Protein AF-A0A268ELF8-F1 (afdb_monomer_lite)

Structure (mmCIF, N/CA/C/O backbone):
data_AF-A0A268ELF8-F1
#
_entry.id   AF-A0A268ELF8-F1
#
loop_
_atom_site.group_PDB
_atom_site.id
_atom_site.type_symbol
_atom_site.label_atom_id
_atom_site.label_alt_id
_atom_site.label_comp_id
_atom_site.label_asym_id
_atom_site.label_entity_id
_atom_site.label_seq_id
_atom_site.pdbx_PDB_ins_code
_atom_site.Cartn_x
_atom_site.Cartn_y
_atom_site.Cartn_z
_atom_site.occupancy
_atom_site.B_iso_or_equiv
_atom_site.auth_seq_id
_atom_site.auth_comp_id
_atom_site.auth_asym_id
_atom_site.auth_atom_id
_atom_site.pdbx_P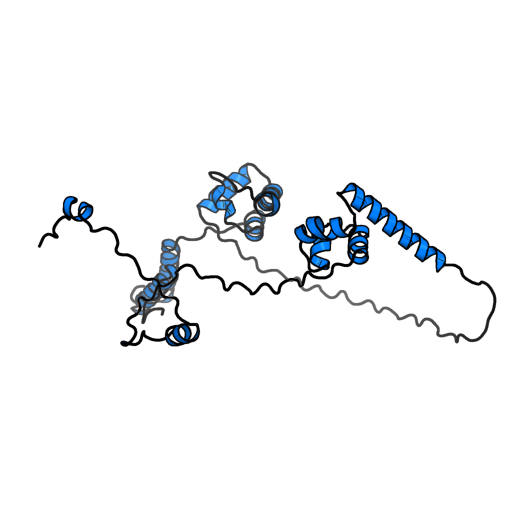DB_model_num
ATOM 1 N N . MET A 1 1 ? -2.618 21.062 50.632 1.00 48.50 1 MET A N 1
ATOM 2 C CA . MET A 1 1 ? -1.387 20.242 50.614 1.00 48.50 1 MET A CA 1
ATOM 3 C C . MET A 1 1 ? -0.726 20.450 49.258 1.00 48.50 1 MET A C 1
ATOM 5 O O . MET A 1 1 ? -1.108 19.790 48.305 1.00 48.50 1 MET A O 1
ATOM 9 N N . GLY A 1 2 ? 0.140 21.459 49.128 1.00 47.44 2 GLY A N 1
ATOM 10 C CA . GLY A 1 2 ? 0.820 21.749 47.860 1.00 47.44 2 GLY A CA 1
ATOM 11 C C . GLY A 1 2 ? 2.016 20.818 47.680 1.00 47.44 2 GLY A C 1
ATOM 12 O O . GLY A 1 2 ? 2.822 20.684 48.598 1.00 47.44 2 GLY A O 1
ATOM 13 N N . THR A 1 3 ? 2.121 20.154 46.531 1.00 53.81 3 THR A N 1
ATOM 14 C CA . THR A 1 3 ? 3.281 19.326 46.182 1.00 53.81 3 THR A CA 1
ATOM 15 C C . THR A 1 3 ? 4.517 20.210 46.025 1.00 53.81 3 THR A C 1
ATOM 17 O O . THR A 1 3 ? 4.498 21.190 45.282 1.00 53.81 3 THR A O 1
ATOM 20 N N . SER A 1 4 ? 5.586 19.879 46.749 1.00 63.12 4 SER A N 1
ATOM 21 C CA . SER A 1 4 ? 6.865 20.589 46.720 1.00 63.12 4 SER A CA 1
ATOM 22 C C . SER A 1 4 ? 7.440 20.657 45.303 1.00 63.12 4 SER A C 1
ATOM 24 O O . SER A 1 4 ? 7.675 19.618 44.686 1.00 63.12 4 SER A O 1
ATOM 26 N N . ILE A 1 5 ? 7.704 21.869 44.812 1.00 69.06 5 ILE A N 1
ATOM 27 C CA . ILE A 1 5 ? 8.385 22.100 43.532 1.00 69.06 5 ILE A CA 1
ATOM 28 C C . ILE A 1 5 ? 9.825 21.563 43.650 1.00 69.06 5 ILE A C 1
ATOM 30 O O . ILE A 1 5 ? 10.549 21.999 44.555 1.00 69.06 5 ILE A O 1
ATOM 34 N N . PRO A 1 6 ? 10.260 20.626 42.785 1.00 64.62 6 PRO A N 1
ATOM 35 C CA . PRO A 1 6 ? 11.622 20.101 42.801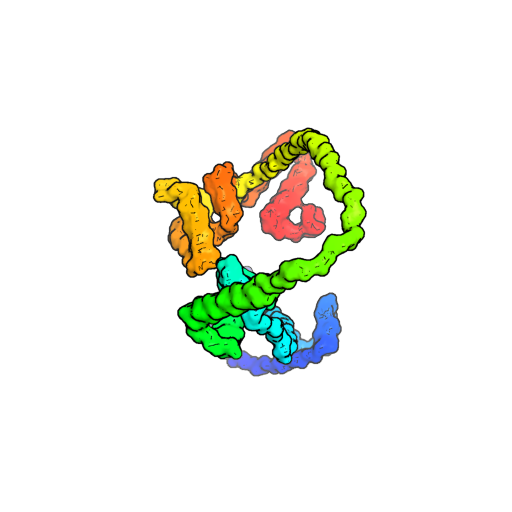 1.00 64.62 6 PRO A CA 1
ATOM 36 C C . PRO A 1 6 ? 12.642 21.229 42.609 1.00 64.62 6 PRO A C 1
ATOM 38 O O . PRO A 1 6 ? 12.568 22.009 41.660 1.00 64.62 6 PRO A O 1
ATOM 41 N N . ARG A 1 7 ? 13.603 21.346 43.531 1.00 75.62 7 ARG A N 1
ATOM 42 C CA . ARG A 1 7 ? 14.702 22.310 43.404 1.00 75.62 7 ARG A CA 1
ATOM 43 C C . ARG A 1 7 ? 15.725 21.765 42.413 1.00 75.62 7 ARG A C 1
ATOM 45 O O . ARG A 1 7 ? 16.330 20.729 42.670 1.00 75.62 7 ARG A O 1
ATOM 52 N N . ARG A 1 8 ? 15.972 22.514 41.337 1.00 68.38 8 ARG A N 1
ATOM 53 C CA . ARG A 1 8 ? 16.942 22.212 40.265 1.00 68.38 8 ARG A CA 1
ATOM 54 C C . ARG A 1 8 ? 18.348 21.855 40.779 1.00 68.38 8 ARG A C 1
ATOM 56 O O . ARG A 1 8 ? 19.058 21.066 40.167 1.00 68.38 8 ARG A O 1
ATOM 63 N N . GLU A 1 9 ? 18.735 22.392 41.935 1.00 74.38 9 GLU A N 1
ATOM 64 C CA . GLU A 1 9 ? 20.000 22.066 42.609 1.00 74.38 9 GLU A CA 1
ATOM 65 C C . GLU A 1 9 ? 20.098 20.602 43.070 1.00 74.38 9 GLU A C 1
ATOM 67 O O . GLU A 1 9 ? 21.191 20.040 43.071 1.00 74.38 9 GLU A O 1
ATOM 72 N N . ASN A 1 10 ? 18.979 19.964 43.434 1.00 69.69 10 ASN A N 1
ATOM 73 C CA . ASN A 1 10 ? 18.958 18.551 43.824 1.00 69.69 10 ASN A CA 1
ATOM 74 C C . ASN A 1 10 ? 19.071 17.620 42.610 1.00 69.69 10 ASN A C 1
ATOM 76 O O . ASN A 1 10 ? 19.647 16.544 42.731 1.00 69.69 10 ASN A O 1
ATOM 80 N N . GLU A 1 11 ? 18.575 18.039 41.443 1.00 70.50 11 GLU A N 1
ATOM 81 C CA . GLU A 1 11 ? 18.715 17.277 40.194 1.00 70.50 11 GLU A CA 1
ATOM 82 C C . GLU A 1 11 ? 20.159 17.312 39.681 1.00 70.50 11 GLU A C 1
ATOM 84 O O . GLU A 1 11 ? 20.694 16.297 39.242 1.00 70.50 11 GLU A O 1
ATOM 89 N N . LEU A 1 12 ? 20.826 18.464 39.813 1.00 71.06 12 LEU A N 1
ATOM 90 C CA . LEU A 1 12 ? 22.227 18.644 39.415 1.00 71.06 12 LEU A CA 1
ATOM 91 C C . LEU A 1 12 ? 23.227 17.960 40.360 1.00 71.06 12 LEU A C 1
ATOM 93 O O . LEU A 1 12 ? 24.330 17.629 39.936 1.00 71.06 12 LEU A O 1
ATOM 97 N N . LYS A 1 13 ? 22.857 17.731 41.627 1.00 72.75 13 LYS A N 1
ATOM 98 C CA . LYS A 1 13 ? 23.671 16.985 42.606 1.00 72.75 13 LYS A CA 1
ATOM 99 C C . LYS A 1 13 ? 23.452 15.469 42.560 1.00 72.75 13 LYS A C 1
ATOM 101 O O . LYS A 1 13 ? 23.973 14.763 43.425 1.00 72.75 13 LYS A O 1
ATOM 106 N N . GLY A 1 14 ? 22.699 14.962 41.582 1.00 63.97 14 GLY A N 1
ATOM 107 C CA . GLY A 1 14 ? 22.539 13.527 41.375 1.00 63.97 14 GLY A CA 1
ATOM 108 C C . GLY A 1 14 ? 23.902 12.845 41.248 1.00 63.97 14 GLY A C 1
ATOM 109 O O . GLY A 1 14 ? 24.738 13.251 40.441 1.00 63.97 14 GLY A O 1
ATOM 110 N N . ALA A 1 15 ? 24.144 11.825 42.073 1.00 70.31 15 ALA A N 1
ATOM 111 C CA . ALA A 1 15 ? 25.347 11.011 41.960 1.00 70.31 15 ALA A CA 1
ATOM 112 C C . ALA A 1 15 ? 25.436 10.412 40.542 1.00 70.31 15 ALA A C 1
ATOM 114 O O . ALA A 1 15 ? 24.396 10.090 39.955 1.00 70.31 15 ALA A O 1
ATOM 115 N N . PRO A 1 16 ? 26.647 10.248 39.977 1.00 71.88 16 PRO A N 1
ATOM 116 C CA . PRO A 1 16 ? 26.801 9.605 38.680 1.00 71.88 16 PRO A CA 1
ATOM 117 C C . PRO A 1 16 ? 26.142 8.216 38.707 1.00 71.88 16 PRO A C 1
ATOM 119 O O . PRO A 1 16 ? 26.195 7.538 39.740 1.00 71.88 16 PRO A O 1
ATOM 122 N N . PRO A 1 17 ? 25.510 7.786 37.600 1.00 67.62 17 PRO A N 1
ATOM 123 C CA . PRO A 1 17 ? 24.823 6.504 37.545 1.00 67.62 17 PRO A CA 1
ATOM 124 C C . PRO A 1 17 ? 25.787 5.385 37.946 1.00 67.62 17 PRO A C 1
ATOM 126 O O . PRO A 1 17 ? 26.885 5.261 37.398 1.00 67.62 17 PRO A O 1
ATOM 129 N N . SER A 1 18 ? 25.387 4.588 38.937 1.00 68.69 18 SER A N 1
ATOM 130 C CA . SER A 1 18 ? 26.178 3.450 39.391 1.00 68.69 18 SER A CA 1
ATOM 131 C C . SER A 1 18 ? 26.324 2.422 38.259 1.00 68.69 18 SER A C 1
ATOM 133 O O . SER A 1 18 ? 25.432 2.285 37.416 1.00 68.69 18 SER A O 1
ATOM 135 N N . PRO A 1 19 ? 27.452 1.693 38.191 1.00 68.94 19 PRO A N 1
ATOM 136 C CA . PRO A 1 19 ? 27.675 0.715 37.136 1.00 68.94 19 PRO A CA 1
ATOM 137 C C . PRO A 1 19 ? 26.617 -0.393 37.204 1.00 68.94 19 PRO A C 1
ATOM 139 O O . PRO A 1 19 ? 26.555 -1.168 38.161 1.00 68.94 19 PRO A O 1
ATOM 142 N N . VAL A 1 20 ? 25.788 -0.481 36.161 1.00 65.38 20 VAL A N 1
ATOM 143 C CA . VAL A 1 20 ? 24.760 -1.518 36.027 1.00 65.38 20 VAL A CA 1
ATOM 144 C C . VAL A 1 20 ? 25.442 -2.849 35.710 1.00 65.38 20 VAL A C 1
ATOM 146 O O . VAL A 1 20 ? 25.945 -3.056 34.603 1.00 65.38 20 VAL A O 1
ATOM 149 N N . LYS A 1 21 ? 25.455 -3.773 36.677 1.00 63.19 21 LYS A N 1
ATOM 150 C CA . LYS A 1 21 ? 25.906 -5.152 36.451 1.00 63.19 21 LYS A CA 1
ATOM 151 C C . LYS A 1 21 ? 24.880 -5.871 35.572 1.00 63.19 21 LYS A C 1
ATOM 153 O O . LYS A 1 21 ? 23.771 -6.154 36.016 1.00 63.19 21 LYS A O 1
ATOM 158 N N . LYS A 1 22 ? 25.246 -6.144 34.318 1.00 64.62 22 LYS A N 1
ATOM 159 C CA . LYS A 1 22 ? 24.433 -6.931 33.381 1.00 64.62 22 LYS A CA 1
ATOM 160 C C . LYS A 1 22 ? 24.741 -8.414 33.567 1.00 64.62 22 LYS A C 1
ATOM 162 O O . LYS A 1 22 ? 25.898 -8.812 33.457 1.00 64.62 22 LYS A O 1
ATOM 167 N N . TYR A 1 23 ? 23.713 -9.218 33.811 1.00 63.22 23 TYR A N 1
ATOM 168 C CA . TYR A 1 23 ? 23.809 -10.675 33.872 1.00 63.22 23 TYR A CA 1
ATOM 169 C C . TYR A 1 23 ? 23.068 -11.261 32.672 1.00 63.22 23 TYR A C 1
ATOM 171 O O . TYR A 1 23 ? 21.949 -10.847 32.382 1.00 63.22 23 TYR A O 1
ATOM 179 N N . LYS A 1 24 ? 23.700 -12.196 31.958 1.00 67.88 24 LYS A N 1
ATOM 180 C CA . LYS A 1 24 ? 23.024 -12.996 30.932 1.00 67.88 24 LYS A CA 1
ATOM 181 C C . LYS A 1 24 ? 22.451 -14.229 31.622 1.00 67.88 24 LYS A C 1
ATOM 183 O O . LYS A 1 24 ? 23.222 -14.983 32.211 1.00 67.88 24 LYS A O 1
ATOM 188 N N . LEU A 1 25 ? 21.130 -14.376 31.590 1.00 71.44 25 LEU A N 1
ATOM 189 C CA . LEU A 1 25 ? 20.450 -15.580 32.067 1.00 71.44 25 LEU A CA 1
ATOM 190 C C . LEU A 1 25 ? 20.751 -16.741 31.115 1.00 71.44 25 LEU A C 1
ATOM 192 O O . LEU A 1 25 ? 20.916 -16.525 29.908 1.00 71.44 25 LEU A O 1
ATOM 196 N N . SER A 1 26 ? 20.859 -17.954 31.654 1.00 76.12 26 SER A N 1
ATOM 197 C CA . SER A 1 26 ? 20.937 -19.153 30.817 1.00 76.12 26 SER A CA 1
ATOM 198 C C . SER A 1 26 ? 19.582 -19.415 30.129 1.00 76.12 26 SER A C 1
ATOM 200 O O . SER A 1 26 ? 18.555 -18.908 30.587 1.00 76.12 26 SER A O 1
ATOM 202 N N . PRO A 1 27 ? 19.546 -20.193 29.031 1.00 75.69 27 PRO A N 1
ATOM 203 C CA . PRO A 1 27 ? 18.290 -20.561 28.369 1.00 75.69 27 PRO A CA 1
ATOM 204 C C . PRO A 1 27 ? 17.293 -21.243 29.319 1.00 75.69 27 PRO A C 1
ATOM 206 O O . PRO A 1 27 ? 16.111 -20.920 29.300 1.00 75.69 27 PRO A O 1
ATOM 209 N N . GLU A 1 28 ? 17.789 -22.100 30.213 1.00 76.62 28 GLU A N 1
ATOM 210 C CA . GLU A 1 28 ? 16.984 -22.801 31.223 1.00 76.62 28 GLU A CA 1
ATOM 211 C C . GLU A 1 28 ? 16.377 -21.833 32.258 1.00 76.62 28 GLU A C 1
ATOM 213 O O . GLU A 1 28 ? 15.199 -21.939 32.591 1.00 76.62 28 GLU A O 1
ATOM 218 N N . GLU A 1 29 ? 17.145 -20.834 32.718 1.00 73.25 29 GLU A N 1
ATOM 219 C CA . GLU A 1 29 ? 16.650 -19.797 33.641 1.00 73.25 29 GLU A CA 1
ATOM 220 C C . GLU A 1 29 ? 15.592 -18.892 32.977 1.00 73.25 29 GLU A C 1
ATOM 222 O O . GLU A 1 29 ? 14.697 -18.379 33.648 1.00 73.25 29 GLU A O 1
ATOM 227 N N . LEU A 1 30 ? 15.681 -18.675 31.659 1.00 75.00 30 LEU A N 1
ATOM 228 C CA . LEU A 1 30 ? 14.711 -17.873 30.906 1.00 75.00 30 LEU A CA 1
ATOM 229 C C . LEU A 1 30 ? 13.364 -18.585 30.768 1.00 75.00 30 LEU A C 1
ATOM 231 O O . LEU A 1 30 ? 12.327 -17.958 30.985 1.00 75.00 30 LEU A O 1
ATOM 235 N N . GLU A 1 31 ? 13.359 -19.879 30.455 1.00 77.38 31 GLU A N 1
ATOM 236 C CA . GLU A 1 31 ? 12.124 -20.667 30.324 1.00 77.38 31 GLU A CA 1
ATOM 237 C C . GLU A 1 31 ? 11.336 -20.757 31.638 1.00 77.38 31 GLU A C 1
ATOM 239 O O . GLU A 1 31 ? 10.105 -20.830 31.633 1.00 77.38 31 GLU A O 1
ATOM 244 N N . GLU A 1 32 ? 12.021 -20.692 32.781 1.00 74.69 32 GLU A N 1
ATOM 245 C CA . GLU A 1 32 ? 11.373 -20.702 34.092 1.00 74.69 32 GLU A CA 1
ATOM 246 C C . GLU A 1 32 ? 10.650 -19.378 34.414 1.00 74.69 32 GLU A C 1
ATOM 248 O O . GLU A 1 32 ? 9.696 -19.364 35.197 1.00 74.69 32 GLU A O 1
ATOM 253 N N . ILE A 1 33 ? 11.061 -18.276 33.777 1.00 70.56 33 ILE A N 1
ATOM 254 C CA . ILE A 1 33 ? 10.545 -16.919 34.020 1.00 70.56 33 ILE A CA 1
ATOM 255 C C . ILE A 1 33 ? 9.534 -16.492 32.941 1.00 70.56 33 ILE A C 1
ATOM 257 O O . ILE A 1 33 ? 8.594 -15.748 33.231 1.00 70.56 33 ILE A O 1
ATOM 261 N N . VAL A 1 34 ? 9.682 -16.955 31.695 1.00 73.50 34 VAL A N 1
ATOM 262 C CA . VAL A 1 34 ? 8.789 -16.581 30.586 1.00 73.50 34 VAL A CA 1
ATOM 263 C C . VAL A 1 34 ? 7.373 -17.122 30.832 1.00 73.50 34 VAL A C 1
ATOM 265 O O . VAL A 1 34 ? 7.126 -18.324 30.832 1.00 73.50 34 VAL A O 1
ATOM 268 N N . GLY A 1 35 ? 6.417 -16.210 31.041 1.00 69.88 35 GLY A N 1
ATOM 269 C CA . GLY A 1 35 ? 4.994 -16.530 31.216 1.00 69.88 35 GLY A CA 1
ATOM 270 C C . GLY A 1 35 ? 4.573 -16.944 32.633 1.00 69.88 35 GLY A C 1
ATOM 271 O O . GLY A 1 35 ? 3.401 -17.254 32.841 1.00 69.88 35 GLY A O 1
ATOM 272 N N . LYS A 1 36 ? 5.486 -16.925 33.615 1.00 78.06 36 LYS A N 1
ATOM 273 C CA . LYS A 1 36 ? 5.212 -17.246 35.029 1.00 78.06 36 LYS A CA 1
ATOM 274 C C . LYS A 1 36 ? 5.502 -16.041 35.941 1.00 78.06 36 LYS A C 1
ATOM 276 O O . LYS A 1 36 ? 6.306 -15.180 35.585 1.00 78.06 36 LYS A O 1
ATOM 281 N N . PRO A 1 37 ? 4.866 -15.939 37.124 1.00 74.44 37 PRO A N 1
ATOM 282 C CA . PRO A 1 37 ? 5.217 -14.914 38.105 1.00 74.44 37 PRO A CA 1
ATOM 283 C C . PRO A 1 37 ? 6.665 -15.097 38.584 1.00 74.44 37 PRO A C 1
ATOM 285 O O . PRO A 1 37 ? 7.069 -16.206 38.931 1.00 74.44 37 PRO A O 1
ATOM 288 N N . ILE A 1 38 ? 7.434 -14.002 38.621 1.00 71.62 38 ILE A N 1
ATOM 289 C CA . ILE A 1 38 ? 8.855 -14.012 39.001 1.00 71.62 38 ILE A CA 1
ATOM 290 C C . ILE A 1 38 ? 9.000 -14.596 40.421 1.00 71.62 38 ILE A C 1
ATOM 292 O O . ILE A 1 38 ? 8.391 -14.066 41.360 1.00 71.62 38 ILE A O 1
ATOM 296 N N . PRO A 1 39 ? 9.790 -15.668 40.616 1.00 72.94 39 PRO A N 1
ATOM 297 C CA . PRO A 1 39 ? 9.946 -16.284 41.925 1.00 72.94 39 PRO A CA 1
ATOM 298 C C . PRO A 1 39 ? 10.634 -15.325 42.905 1.00 72.94 39 PRO A C 1
ATOM 300 O O . PRO A 1 39 ? 11.586 -14.626 42.558 1.00 72.94 39 PRO A O 1
ATOM 303 N N . LYS A 1 40 ? 10.189 -15.321 44.170 1.00 73.50 40 LYS A N 1
ATOM 304 C CA . LYS A 1 40 ? 10.732 -14.445 45.233 1.00 73.50 40 LYS A CA 1
ATOM 305 C C . LYS A 1 40 ? 12.232 -14.644 45.504 1.00 73.50 40 LYS A C 1
ATOM 307 O O . LYS A 1 40 ? 12.855 -13.778 46.107 1.00 73.50 40 LYS A O 1
ATOM 312 N N . SER A 1 41 ? 12.803 -15.771 45.084 1.00 74.69 41 SER A N 1
ATOM 313 C CA . SER A 1 41 ? 14.233 -16.086 45.187 1.00 74.69 41 SER A CA 1
ATOM 314 C C . SER A 1 41 ? 15.098 -15.388 44.127 1.00 74.69 41 SER A C 1
ATOM 316 O O . SER A 1 41 ? 16.325 -15.417 44.234 1.00 74.69 41 SER A O 1
ATOM 318 N N . HIS A 1 42 ? 14.499 -14.751 43.115 1.00 68.00 42 HIS A N 1
ATOM 319 C CA . HIS A 1 42 ? 15.237 -14.113 42.032 1.00 68.00 42 HIS A CA 1
ATOM 320 C C . HIS A 1 42 ? 15.847 -12.773 42.480 1.00 68.00 42 HIS A C 1
ATOM 322 O O . HIS A 1 42 ? 15.181 -11.743 42.539 1.00 68.00 42 HIS A O 1
ATOM 328 N N . THR A 1 43 ? 17.145 -12.777 42.783 1.00 66.75 43 THR A N 1
ATOM 329 C CA . THR A 1 43 ? 17.908 -11.596 43.236 1.00 66.75 43 THR A CA 1
ATOM 330 C C . THR A 1 43 ? 18.593 -10.824 42.106 1.00 66.75 43 THR A C 1
ATOM 332 O O . THR A 1 43 ? 19.129 -9.739 42.335 1.00 66.75 43 THR A O 1
ATOM 335 N N . LYS A 1 44 ? 18.594 -11.356 40.878 1.00 68.31 44 LYS A N 1
ATOM 336 C CA . LYS A 1 44 ? 19.247 -10.721 39.726 1.00 68.31 44 LYS A CA 1
ATOM 337 C C . LYS A 1 44 ? 18.308 -9.665 39.104 1.00 68.31 44 LYS A C 1
ATOM 339 O O . LYS A 1 44 ? 17.108 -9.913 38.995 1.00 68.31 44 LYS A O 1
ATOM 344 N N . PRO A 1 45 ? 18.801 -8.492 38.673 1.00 63.47 45 PRO A N 1
ATOM 345 C CA . PRO A 1 45 ? 17.975 -7.535 37.940 1.00 63.47 45 PRO A CA 1
ATOM 346 C C . PRO A 1 45 ? 17.605 -8.108 36.562 1.00 63.47 45 PRO A C 1
ATOM 348 O O . PRO A 1 45 ? 18.488 -8.420 35.763 1.00 63.47 45 PRO A O 1
ATOM 351 N N . ILE A 1 46 ? 16.304 -8.256 36.290 1.00 61.66 46 ILE A N 1
ATOM 352 C CA . ILE A 1 46 ? 15.788 -8.718 34.994 1.00 61.66 46 ILE A CA 1
ATOM 353 C C . ILE A 1 46 ? 15.801 -7.527 34.038 1.00 61.66 46 ILE A C 1
ATOM 355 O O . ILE A 1 46 ? 14.978 -6.618 34.140 1.00 61.66 46 ILE A O 1
ATOM 359 N N . GLY A 1 47 ? 16.765 -7.512 33.122 1.00 53.81 47 GLY A N 1
ATOM 360 C CA . GLY A 1 47 ? 16.713 -6.615 31.976 1.00 53.81 47 GLY A CA 1
ATOM 361 C C . GLY A 1 47 ? 15.682 -7.142 30.986 1.00 53.81 47 GLY A C 1
ATOM 362 O O . GLY A 1 47 ? 15.917 -8.167 30.356 1.00 53.81 47 GLY A O 1
ATOM 363 N N . PHE A 1 48 ? 14.551 -6.454 30.837 1.00 48.56 48 PHE A N 1
ATOM 364 C CA . PHE A 1 48 ? 13.706 -6.635 29.662 1.00 48.56 48 PHE A CA 1
ATOM 365 C C . PHE A 1 48 ? 14.403 -5.937 28.496 1.00 48.56 48 PHE A C 1
ATOM 367 O O . PHE A 1 48 ? 14.313 -4.718 28.348 1.00 48.56 48 PHE A O 1
ATOM 374 N N . ASP A 1 49 ? 15.136 -6.697 27.686 1.00 46.69 49 ASP A N 1
ATOM 375 C CA . ASP A 1 49 ? 15.573 -6.220 26.379 1.00 46.69 49 ASP A CA 1
ATOM 376 C C . ASP A 1 49 ? 14.308 -6.004 25.523 1.00 46.69 49 ASP A C 1
ATOM 378 O O . ASP A 1 49 ? 13.807 -6.908 24.864 1.00 46.69 49 ASP A O 1
ATOM 382 N N . THR A 1 50 ? 13.742 -4.792 25.559 1.00 45.53 50 THR A N 1
ATOM 383 C CA . THR A 1 50 ? 12.543 -4.399 24.786 1.00 45.53 50 THR A CA 1
ATOM 384 C C . THR A 1 50 ? 12.791 -4.339 23.282 1.00 45.53 50 THR A C 1
ATOM 386 O O . THR A 1 50 ? 11.859 -4.210 22.491 1.00 45.53 50 THR A O 1
ATOM 389 N N . LYS A 1 51 ? 14.046 -4.475 22.854 1.00 44.78 51 LYS A N 1
ATOM 390 C CA . LYS A 1 51 ? 14.350 -4.830 21.477 1.00 44.78 51 LYS A CA 1
ATOM 391 C C . LYS A 1 51 ? 14.272 -6.336 21.399 1.00 44.78 51 LYS A C 1
ATOM 393 O O . LYS A 1 51 ? 15.235 -6.996 21.773 1.00 44.78 51 LYS A O 1
ATOM 398 N N . ALA A 1 52 ? 13.143 -6.833 20.894 1.00 44.44 52 ALA A N 1
ATOM 399 C CA . ALA A 1 52 ? 13.033 -8.177 20.359 1.00 44.44 52 ALA A CA 1
ATOM 400 C C . ALA A 1 52 ? 14.321 -8.476 19.586 1.00 44.44 52 ALA A C 1
ATOM 402 O O . ALA A 1 52 ? 14.559 -7.958 18.489 1.00 44.44 52 ALA A O 1
ATOM 403 N N . SER A 1 53 ? 15.208 -9.245 20.210 1.00 46.50 53 SER A N 1
ATOM 404 C CA . SER A 1 53 ? 16.288 -9.890 19.510 1.00 46.50 53 SER A CA 1
ATOM 405 C C . SER A 1 53 ? 15.564 -10.860 18.601 1.00 46.50 53 SER A C 1
ATOM 407 O O . SER A 1 53 ? 15.147 -11.937 19.014 1.00 46.50 53 SER A O 1
ATOM 409 N N . ASN A 1 54 ? 15.321 -10.421 17.362 1.00 45.38 54 ASN A N 1
ATOM 410 C CA . ASN A 1 54 ? 14.979 -11.325 16.281 1.00 45.38 54 ASN A CA 1
ATOM 411 C C . ASN A 1 54 ? 15.896 -12.530 16.466 1.00 45.38 54 ASN A C 1
ATOM 413 O O . ASN A 1 54 ? 17.118 -12.307 16.511 1.00 45.38 54 ASN A O 1
ATOM 417 N N . PRO A 1 55 ? 15.360 -13.752 16.652 1.00 46.53 55 PRO A N 1
ATOM 418 C CA . PRO A 1 55 ? 16.208 -14.919 16.736 1.00 46.53 55 PRO A CA 1
ATOM 419 C C . PRO A 1 55 ? 17.076 -14.834 15.495 1.00 46.53 55 PRO A C 1
ATOM 421 O O . PRO A 1 55 ? 16.573 -14.764 14.368 1.00 46.53 55 PRO A O 1
ATOM 424 N N . LYS A 1 56 ? 18.389 -14.691 15.701 1.00 44.88 56 LYS A N 1
ATOM 425 C CA . LYS A 1 56 ? 19.332 -14.891 14.618 1.00 44.88 56 LYS A CA 1
ATOM 426 C C . LYS A 1 56 ? 19.004 -16.297 14.156 1.00 44.88 56 LYS A C 1
ATOM 428 O O . LYS A 1 56 ? 19.370 -17.242 14.842 1.00 44.88 56 LYS A O 1
ATOM 433 N N . LYS A 1 57 ? 18.272 -16.412 13.039 1.00 46.41 57 LYS A N 1
ATOM 434 C CA . LYS A 1 57 ? 18.308 -17.603 12.205 1.00 46.41 57 LYS A CA 1
ATOM 435 C C . LYS A 1 57 ? 19.783 -17.933 12.145 1.00 46.41 57 LYS A C 1
ATOM 437 O O . LYS A 1 57 ? 20.560 -17.110 11.644 1.00 46.41 57 LYS A O 1
ATOM 442 N N . GLU A 1 58 ? 20.156 -19.045 12.764 1.00 44.53 58 GLU A N 1
ATOM 443 C CA . GLU A 1 58 ? 21.393 -19.719 12.443 1.00 44.53 58 GLU A CA 1
ATOM 444 C C . GLU A 1 58 ? 21.388 -19.765 10.924 1.00 44.53 58 GLU A C 1
ATOM 446 O O . GLU A 1 58 ? 20.533 -20.380 10.288 1.00 44.53 58 GLU A O 1
ATOM 451 N N . LYS A 1 59 ? 22.209 -18.899 10.330 1.00 49.31 59 LYS A N 1
ATOM 452 C CA . LYS A 1 59 ? 22.478 -18.985 8.915 1.00 49.31 59 LYS A CA 1
ATOM 453 C C . LYS A 1 59 ? 23.220 -20.295 8.824 1.00 49.31 59 LYS A C 1
ATOM 455 O O . LYS A 1 59 ? 24.406 -20.312 9.147 1.00 49.31 59 LYS A O 1
ATOM 460 N N . ASP A 1 60 ? 22.514 -21.347 8.429 1.00 44.44 60 ASP A N 1
ATOM 461 C CA . ASP A 1 60 ? 23.146 -22.468 7.766 1.00 44.44 60 ASP A CA 1
ATOM 462 C C . ASP A 1 60 ? 24.081 -21.861 6.730 1.00 44.44 60 ASP A C 1
ATOM 464 O O . ASP A 1 60 ? 23.695 -21.142 5.797 1.00 44.44 60 ASP A O 1
ATOM 468 N N . VAL A 1 61 ? 25.361 -21.993 7.038 1.00 48.12 61 VAL A N 1
ATOM 469 C CA . VAL A 1 61 ? 26.434 -21.439 6.249 1.00 48.12 61 VAL A CA 1
ATOM 470 C C . VAL A 1 61 ? 26.459 -22.280 4.979 1.00 48.12 61 VAL A C 1
ATOM 472 O O . VAL A 1 61 ? 26.925 -23.411 4.991 1.00 48.12 61 VAL A O 1
ATOM 475 N N . ASN A 1 62 ? 25.978 -21.682 3.888 1.00 53.41 62 ASN A N 1
ATOM 476 C CA . ASN A 1 62 ? 26.142 -22.119 2.500 1.00 53.41 62 ASN A CA 1
ATOM 477 C C . ASN A 1 62 ? 25.199 -23.205 1.962 1.00 53.41 62 ASN A C 1
ATOM 479 O O . ASN A 1 62 ? 25.679 -24.160 1.359 1.00 53.41 62 ASN A O 1
ATOM 483 N N . ASP A 1 63 ? 23.884 -22.987 1.993 1.00 56.41 63 ASP A N 1
ATOM 484 C CA . ASP A 1 63 ? 23.024 -23.582 0.958 1.00 56.41 63 ASP A CA 1
ATOM 485 C C . ASP A 1 63 ? 22.507 -22.485 0.019 1.00 56.41 63 ASP A C 1
ATOM 487 O O . ASP A 1 63 ? 21.382 -21.993 0.098 1.00 56.41 63 ASP A O 1
ATOM 491 N N . VAL A 1 64 ? 23.412 -21.988 -0.834 1.00 62.44 64 VAL A N 1
ATOM 492 C CA . VAL A 1 64 ? 23.002 -21.145 -1.962 1.00 62.44 64 VAL A CA 1
ATOM 493 C C . VAL A 1 64 ? 22.313 -22.084 -2.953 1.00 62.44 64 VAL A C 1
ATOM 495 O O . VAL A 1 64 ? 22.965 -23.039 -3.383 1.00 62.44 64 VAL A O 1
ATOM 498 N N . PRO A 1 65 ? 21.048 -21.837 -3.347 1.00 68.44 65 PRO A N 1
ATOM 499 C CA . PRO A 1 65 ? 20.368 -22.681 -4.323 1.00 68.44 65 PRO A CA 1
ATOM 500 C C . PRO A 1 65 ? 21.252 -22.805 -5.564 1.00 68.44 65 PRO A C 1
ATOM 502 O O . PRO A 1 65 ? 21.694 -21.796 -6.117 1.00 68.44 65 PRO A O 1
ATOM 505 N N . LYS A 1 66 ? 21.589 -24.040 -5.952 1.00 81.00 66 LYS A N 1
ATOM 506 C CA . LYS A 1 66 ? 22.451 -24.312 -7.107 1.00 81.00 66 LYS A CA 1
ATOM 507 C C . LYS A 1 66 ? 21.709 -23.886 -8.371 1.00 81.00 66 LYS A C 1
ATOM 509 O O . LYS A 1 66 ? 20.840 -24.604 -8.848 1.00 81.00 66 LYS A O 1
ATOM 514 N N . VAL A 1 67 ? 22.042 -22.712 -8.900 1.00 89.75 67 VAL A N 1
ATOM 515 C CA . VAL A 1 67 ? 21.455 -22.209 -10.145 1.00 89.75 67 VAL A CA 1
ATOM 516 C C . VAL A 1 67 ? 22.208 -22.808 -11.334 1.00 89.75 67 VAL A C 1
ATOM 518 O O . VAL A 1 67 ? 23.432 -22.687 -11.419 1.00 89.75 67 VAL A O 1
ATOM 521 N N . ASN A 1 68 ? 21.484 -23.438 -12.261 1.00 94.31 68 ASN A N 1
ATOM 522 C CA . ASN A 1 68 ? 22.046 -23.998 -13.489 1.00 94.31 68 ASN A CA 1
ATOM 523 C C . ASN A 1 68 ? 22.154 -22.922 -14.594 1.00 94.31 68 ASN A C 1
ATOM 525 O O . ASN A 1 68 ? 21.200 -22.179 -14.840 1.00 94.31 68 ASN A O 1
ATOM 529 N N . LYS A 1 69 ? 23.311 -22.845 -15.275 1.00 94.75 69 LYS A N 1
ATOM 530 C CA . LYS A 1 69 ? 23.576 -21.876 -16.361 1.00 94.75 69 LYS A CA 1
ATOM 531 C C . LYS A 1 69 ? 22.604 -22.070 -17.523 1.00 94.75 69 LYS A C 1
ATOM 533 O O . LYS A 1 69 ? 22.062 -21.098 -18.044 1.00 94.75 69 LYS A O 1
ATOM 538 N N . GLU A 1 70 ? 22.366 -23.317 -17.919 1.00 94.44 70 GLU A N 1
ATOM 539 C CA . GLU A 1 70 ? 21.546 -23.631 -19.092 1.00 94.44 70 GLU A CA 1
ATOM 540 C C . GLU A 1 70 ? 20.071 -23.294 -18.880 1.00 94.44 70 GLU A C 1
ATOM 542 O O . GLU A 1 70 ? 19.428 -22.760 -19.780 1.00 94.44 70 GLU A O 1
ATOM 547 N N . GLU A 1 71 ? 19.541 -23.549 -17.683 1.00 94.75 71 GLU A N 1
ATOM 548 C CA . GLU A 1 71 ? 18.161 -23.204 -17.328 1.00 94.75 71 GLU A CA 1
ATOM 549 C C . GLU A 1 71 ? 17.955 -21.689 -17.314 1.00 94.75 71 GLU A C 1
ATOM 551 O O . GLU A 1 71 ? 16.960 -21.189 -17.840 1.00 94.75 71 GLU A O 1
ATOM 556 N N . TYR A 1 72 ? 18.924 -20.941 -16.775 1.00 96.19 72 TYR A N 1
ATOM 557 C CA . TYR A 1 72 ? 18.900 -19.483 -16.819 1.00 96.19 72 TYR A CA 1
ATOM 558 C C . TYR A 1 72 ? 18.900 -18.957 -18.260 1.00 96.19 72 TYR A C 1
ATOM 560 O O . TYR A 1 72 ? 18.036 -18.153 -18.621 1.00 96.19 72 TYR A O 1
ATOM 568 N N . LEU A 1 73 ? 19.818 -19.442 -19.104 1.00 96.19 73 LEU A N 1
ATOM 569 C CA . LEU A 1 73 ? 19.893 -19.037 -20.510 1.00 96.19 73 LEU A CA 1
ATOM 570 C C . LEU A 1 73 ? 18.640 -19.444 -21.295 1.00 96.19 73 LEU A C 1
ATOM 572 O O . LEU A 1 73 ? 18.179 -18.666 -22.126 1.00 96.19 73 LEU A O 1
ATOM 576 N N . ALA A 1 74 ? 18.029 -20.594 -20.995 1.00 95.56 74 ALA A N 1
ATOM 577 C CA . ALA A 1 74 ? 16.768 -21.016 -21.602 1.00 95.56 74 ALA A CA 1
ATOM 578 C C . ALA A 1 74 ? 15.618 -20.054 -21.271 1.00 95.56 74 ALA A C 1
ATOM 580 O O . ALA A 1 74 ? 14.900 -19.615 -22.172 1.00 95.56 74 ALA A O 1
ATOM 581 N N . LEU A 1 75 ? 15.468 -19.675 -19.997 1.00 96.00 75 LEU A N 1
ATOM 582 C CA . LEU A 1 75 ? 14.454 -18.708 -19.567 1.00 96.00 75 LEU A CA 1
ATOM 583 C C . LEU A 1 75 ? 14.682 -17.336 -20.213 1.00 96.00 75 LEU A C 1
ATOM 585 O O . LEU A 1 75 ? 13.735 -16.690 -20.660 1.00 96.00 75 LEU A O 1
ATOM 589 N N . ARG A 1 76 ? 15.939 -16.898 -20.325 1.00 96.00 76 ARG A N 1
ATOM 590 C CA . ARG A 1 76 ? 16.279 -15.632 -20.987 1.00 96.00 76 ARG A CA 1
ATOM 591 C C . ARG A 1 76 ? 16.076 -15.691 -22.501 1.00 96.00 76 ARG A C 1
ATOM 593 O O . ARG A 1 76 ? 15.573 -14.732 -23.081 1.00 96.00 76 ARG A O 1
ATOM 600 N N . ALA A 1 77 ? 16.362 -16.822 -23.142 1.00 94.25 77 ALA A N 1
ATOM 601 C CA . ALA A 1 77 ? 16.114 -17.034 -24.565 1.00 94.25 77 ALA A CA 1
ATOM 602 C C . ALA A 1 77 ? 14.617 -16.992 -24.922 1.00 94.25 77 ALA A C 1
ATOM 604 O O . ALA A 1 77 ? 14.282 -16.553 -26.025 1.00 94.25 77 ALA A O 1
ATOM 605 N N . GLN A 1 78 ? 13.741 -17.381 -23.985 1.00 93.31 78 GLN A N 1
ATOM 606 C CA . GLN A 1 78 ? 12.278 -17.246 -24.070 1.00 93.31 78 GLN A CA 1
ATOM 607 C C . GLN A 1 78 ? 11.779 -15.795 -23.918 1.00 93.31 78 GLN A C 1
ATOM 609 O O . GLN A 1 78 ? 10.585 -15.549 -24.055 1.00 93.31 78 GLN A O 1
ATOM 614 N N . GLY A 1 79 ? 12.662 -14.831 -23.635 1.00 93.94 79 GLY A N 1
ATOM 615 C CA . GLY A 1 79 ? 12.308 -13.418 -23.484 1.00 93.94 79 GLY A CA 1
ATOM 616 C C . GLY A 1 79 ? 11.888 -13.013 -22.069 1.00 93.94 79 GLY A C 1
ATOM 617 O O . GLY A 1 79 ? 11.430 -11.889 -21.871 1.00 93.94 79 GLY A O 1
ATOM 618 N N . LEU A 1 80 ? 12.052 -13.882 -21.063 1.00 94.69 80 LEU A N 1
ATOM 619 C CA . LEU A 1 80 ? 11.752 -13.516 -19.677 1.00 94.69 80 LEU A CA 1
ATOM 620 C C . LEU A 1 80 ? 12.766 -12.500 -19.141 1.00 94.69 80 LEU A C 1
ATOM 622 O O . LEU A 1 80 ? 13.963 -12.582 -19.419 1.00 94.69 80 LEU A O 1
ATOM 626 N N . SER A 1 81 ? 12.298 -11.560 -18.317 1.00 96.19 81 SER A N 1
ATOM 627 C CA . SER A 1 81 ? 13.156 -10.601 -17.610 1.00 96.19 81 SER A CA 1
ATOM 628 C C . SER A 1 81 ? 14.049 -11.293 -16.568 1.00 96.19 81 SER A C 1
ATOM 630 O O . SER A 1 81 ? 13.698 -12.345 -16.033 1.00 96.19 81 SER A O 1
ATOM 632 N N . ARG A 1 82 ? 15.184 -10.680 -16.196 1.00 93.94 82 ARG A N 1
ATOM 633 C CA . ARG A 1 82 ? 16.075 -11.219 -15.144 1.00 93.94 82 ARG A CA 1
ATOM 634 C C . ARG A 1 82 ? 15.338 -11.486 -13.830 1.00 93.94 82 ARG A C 1
ATOM 636 O O . ARG A 1 82 ? 15.576 -12.498 -13.182 1.00 93.94 82 ARG A O 1
ATOM 643 N N . GLY A 1 83 ? 14.404 -10.604 -13.467 1.00 93.94 83 GLY A N 1
ATOM 644 C CA . GLY A 1 83 ? 13.580 -10.746 -12.266 1.00 93.94 83 GLY A CA 1
ATOM 645 C C . GLY A 1 83 ? 12.654 -11.951 -12.286 1.00 93.94 83 GLY A C 1
ATOM 646 O O . GLY A 1 83 ? 12.549 -12.663 -11.289 1.00 93.94 83 GLY A O 1
ATOM 647 N N . THR A 1 84 ? 12.010 -12.214 -13.420 1.00 93.50 84 THR A N 1
ATOM 648 C CA . THR A 1 84 ? 11.121 -13.375 -13.559 1.00 93.50 84 THR A CA 1
ATOM 649 C C . THR A 1 84 ? 11.914 -14.678 -13.661 1.00 93.50 84 THR A C 1
ATOM 651 O O . THR A 1 84 ? 11.529 -15.664 -13.034 1.00 93.50 84 THR A O 1
ATOM 654 N N . ALA A 1 85 ? 13.065 -14.669 -14.342 1.00 95.19 85 ALA A N 1
ATOM 655 C CA . ALA A 1 85 ? 13.993 -15.798 -14.366 1.00 95.19 85 ALA A CA 1
ATOM 656 C C . ALA A 1 85 ? 14.540 -16.128 -12.963 1.00 95.19 85 ALA A C 1
ATOM 658 O O . ALA A 1 85 ? 14.534 -17.290 -12.565 1.00 95.19 85 ALA A O 1
ATOM 659 N N . ALA A 1 86 ? 14.920 -15.115 -12.172 1.00 94.38 86 ALA A N 1
ATOM 660 C CA . ALA A 1 86 ? 15.384 -15.292 -10.793 1.00 94.38 86 ALA A CA 1
ATOM 661 C C . ALA A 1 86 ? 14.348 -15.995 -9.912 1.00 94.38 86 ALA A C 1
ATOM 663 O O . ALA A 1 86 ? 14.673 -16.961 -9.225 1.00 94.38 86 ALA A O 1
ATOM 664 N N . LYS A 1 87 ? 13.088 -15.545 -9.982 1.00 94.31 87 LYS A N 1
ATOM 665 C CA . LYS A 1 87 ? 11.981 -16.142 -9.225 1.00 94.31 87 LYS A CA 1
ATOM 666 C C . LYS A 1 87 ? 11.751 -17.604 -9.612 1.00 94.31 87 LYS A C 1
ATOM 668 O O . LYS A 1 87 ? 11.590 -18.433 -8.724 1.00 94.31 87 LYS A O 1
ATOM 673 N N . LYS A 1 88 ? 11.782 -17.930 -10.911 1.00 93.38 88 LYS A N 1
ATOM 674 C CA . LYS A 1 88 ? 11.629 -19.316 -11.393 1.00 93.38 88 LYS A CA 1
ATOM 675 C C . LYS A 1 88 ? 12.755 -20.239 -10.921 1.00 93.38 88 LYS A C 1
ATOM 677 O O . LYS A 1 88 ? 12.503 -21.406 -10.665 1.00 93.38 88 LYS A O 1
ATOM 682 N N . LEU A 1 89 ? 13.964 -19.704 -10.766 1.00 92.50 89 LEU A N 1
ATOM 683 C CA . LEU A 1 89 ? 15.140 -20.431 -10.280 1.00 92.50 89 LEU A CA 1
ATOM 684 C C . LEU A 1 89 ? 15.259 -20.429 -8.744 1.00 92.50 89 LEU A C 1
ATOM 686 O O . LEU A 1 89 ? 16.285 -20.843 -8.210 1.00 92.50 89 LEU A O 1
ATOM 690 N N . GLY A 1 90 ? 14.251 -19.921 -8.022 1.00 91.50 90 GLY A N 1
ATOM 691 C CA . GLY A 1 90 ? 14.254 -19.880 -6.557 1.00 91.50 90 GLY A CA 1
ATOM 692 C C . GLY A 1 90 ? 15.343 -18.982 -5.960 1.00 91.50 90 GLY A C 1
ATOM 693 O O . GLY A 1 90 ? 15.780 -19.201 -4.833 1.00 91.50 90 GLY A O 1
ATOM 694 N N . THR A 1 91 ? 15.813 -17.978 -6.705 1.00 93.56 91 THR A N 1
ATOM 695 C CA . THR A 1 91 ? 16.902 -17.088 -6.287 1.00 93.56 91 THR A CA 1
ATOM 696 C C . THR A 1 91 ? 16.505 -15.612 -6.371 1.00 93.56 91 THR A C 1
ATOM 698 O O . THR A 1 91 ? 15.410 -15.240 -6.792 1.00 93.56 91 THR A O 1
ATOM 701 N N . THR A 1 92 ? 17.408 -14.733 -5.941 1.00 94.06 92 THR A N 1
ATOM 702 C CA . THR A 1 92 ? 17.224 -13.280 -5.998 1.00 94.06 92 THR A CA 1
ATOM 703 C C . THR A 1 92 ? 17.970 -12.678 -7.186 1.00 94.06 92 THR A C 1
ATOM 705 O O . THR A 1 92 ? 19.036 -13.157 -7.573 1.00 94.06 92 THR A O 1
ATOM 708 N N . ILE A 1 93 ? 17.456 -11.567 -7.723 1.00 94.94 93 ILE A N 1
ATOM 709 C CA . ILE A 1 93 ? 18.102 -10.814 -8.817 1.00 94.94 93 ILE A CA 1
ATOM 710 C C . ILE A 1 93 ? 19.539 -10.443 -8.441 1.00 94.94 93 ILE A C 1
ATOM 712 O O . ILE A 1 93 ? 20.469 -10.691 -9.201 1.00 94.94 93 ILE A O 1
ATOM 716 N N . LYS A 1 94 ? 19.730 -9.949 -7.211 1.00 94.31 94 LYS A N 1
ATOM 717 C CA . LYS A 1 94 ? 21.048 -9.580 -6.678 1.00 94.31 94 LYS A CA 1
ATOM 718 C C . LYS A 1 94 ? 22.025 -10.761 -6.669 1.00 94.31 94 LYS A C 1
ATOM 720 O O . LYS A 1 94 ? 23.211 -10.551 -6.899 1.00 94.31 94 LYS A O 1
ATOM 725 N N . SER A 1 95 ? 21.550 -11.981 -6.397 1.00 93.25 95 SER A N 1
ATOM 726 C CA . SER A 1 95 ? 22.382 -13.190 -6.439 1.00 93.25 95 SER A CA 1
ATOM 727 C C . SER A 1 95 ? 22.775 -13.544 -7.872 1.00 93.25 95 SER A C 1
ATOM 729 O O . SER A 1 95 ? 23.946 -13.816 -8.125 1.00 93.25 95 SER A O 1
ATOM 731 N N . ILE A 1 96 ? 21.840 -13.475 -8.823 1.00 94.19 96 ILE A N 1
ATOM 732 C CA . ILE A 1 96 ? 22.153 -13.703 -10.239 1.00 94.19 96 ILE A CA 1
ATOM 733 C C . ILE A 1 96 ? 23.193 -12.696 -10.732 1.00 94.19 96 ILE A C 1
ATOM 735 O O . ILE A 1 96 ? 24.233 -13.101 -11.241 1.00 94.19 96 ILE A O 1
ATOM 739 N N . GLU A 1 97 ? 22.967 -11.403 -10.502 1.00 93.12 97 GLU A N 1
ATOM 740 C CA . GLU A 1 97 ? 23.827 -10.336 -11.022 1.00 93.12 97 GLU A CA 1
ATOM 741 C C . GLU A 1 97 ? 25.220 -10.312 -10.389 1.00 93.12 97 GLU A C 1
ATOM 743 O O . GLU A 1 97 ? 26.215 -10.159 -11.093 1.00 93.12 97 GLU A O 1
ATOM 748 N N . LYS A 1 98 ? 25.316 -10.466 -9.062 1.00 92.62 98 LYS A N 1
ATOM 749 C CA . LYS A 1 98 ? 26.605 -10.343 -8.363 1.00 92.62 98 LYS A CA 1
ATOM 750 C C . LYS A 1 98 ? 27.408 -11.636 -8.324 1.00 92.62 98 LYS A C 1
ATOM 752 O O . LYS A 1 98 ? 28.633 -11.569 -8.235 1.00 92.62 98 LYS A O 1
ATOM 757 N N . TYR A 1 99 ? 26.739 -12.789 -8.315 1.00 92.12 99 TYR A N 1
ATOM 758 C CA . TYR A 1 99 ? 27.384 -14.077 -8.066 1.00 92.12 99 TYR A CA 1
ATOM 759 C C . TYR A 1 99 ? 27.351 -14.986 -9.294 1.00 92.12 99 TYR A C 1
ATOM 761 O O . TYR A 1 99 ? 28.411 -15.386 -9.767 1.00 92.12 99 TYR A O 1
ATOM 769 N N . TRP A 1 100 ? 26.171 -15.292 -9.837 1.00 94.19 100 TRP A N 1
ATOM 770 C CA . TRP A 1 100 ? 26.050 -16.314 -10.885 1.00 94.19 100 TRP A CA 1
ATOM 771 C C . TRP A 1 100 ? 26.556 -15.857 -12.250 1.00 94.19 100 TRP A C 1
ATOM 773 O O . TRP A 1 100 ? 27.353 -16.572 -12.847 1.00 94.19 100 TRP A O 1
ATOM 783 N N . LEU A 1 101 ? 26.186 -14.655 -12.707 1.00 94.38 101 LEU A N 1
ATOM 784 C CA . LEU A 1 101 ? 26.685 -14.114 -13.977 1.00 94.38 101 LEU A CA 1
ATOM 785 C C . LEU A 1 101 ? 28.216 -14.028 -13.975 1.00 94.38 101 LEU A C 1
ATOM 787 O O . LEU A 1 101 ? 28.861 -14.508 -14.903 1.00 94.38 101 LEU A O 1
ATOM 791 N N . LYS A 1 102 ? 28.798 -13.545 -12.870 1.00 93.56 102 LYS A N 1
ATOM 792 C CA . LYS A 1 102 ? 30.252 -13.509 -12.682 1.00 93.56 102 LYS A CA 1
ATOM 793 C C . LYS A 1 102 ? 30.878 -14.908 -12.670 1.00 93.56 102 LYS A C 1
ATOM 795 O O . LYS A 1 102 ? 31.950 -15.092 -13.224 1.00 93.56 102 LYS A O 1
ATOM 800 N N . ARG A 1 103 ? 30.225 -15.893 -12.044 1.00 93.19 103 ARG A N 1
ATOM 801 C CA . ARG A 1 103 ? 30.695 -17.289 -11.997 1.00 93.19 103 ARG A CA 1
ATOM 802 C C . ARG A 1 103 ? 30.629 -17.989 -13.359 1.00 93.19 103 ARG A C 1
ATOM 804 O O . ARG A 1 103 ? 31.346 -18.961 -13.562 1.00 93.19 103 ARG A O 1
ATOM 811 N N . TRP A 1 104 ? 29.765 -17.529 -14.260 1.00 94.19 104 TRP A N 1
ATOM 812 C CA . TRP A 1 104 ? 29.638 -18.036 -15.630 1.00 94.19 104 TRP A CA 1
ATOM 813 C C . TRP A 1 104 ? 30.434 -17.223 -16.656 1.00 94.19 104 TRP A C 1
ATOM 815 O O . TRP A 1 104 ? 30.245 -17.443 -17.852 1.00 94.19 104 TRP A O 1
ATOM 825 N N . ASP A 1 105 ? 31.267 -16.286 -16.192 1.00 94.12 105 ASP A N 1
ATOM 826 C CA . ASP A 1 105 ? 32.044 -15.343 -17.005 1.00 94.12 105 ASP A CA 1
ATOM 827 C C . ASP A 1 105 ? 31.193 -14.447 -17.929 1.00 94.12 105 ASP A C 1
ATOM 829 O O . ASP A 1 105 ? 31.675 -13.904 -18.921 1.00 94.12 105 ASP A O 1
ATOM 833 N N . ILE A 1 106 ? 29.922 -14.230 -17.573 1.00 93.00 106 ILE A N 1
ATOM 834 C CA . ILE A 1 106 ? 29.004 -13.333 -18.280 1.00 93.00 106 ILE A CA 1
ATOM 835 C C . ILE A 1 106 ? 29.085 -11.952 -17.626 1.00 93.00 106 ILE A C 1
ATOM 837 O O . ILE A 1 106 ? 28.479 -11.697 -16.583 1.00 93.00 106 ILE A O 1
ATOM 841 N N . ASN A 1 107 ? 29.844 -11.045 -18.238 1.00 90.88 107 ASN A N 1
ATOM 842 C CA . ASN A 1 107 ? 30.041 -9.697 -17.713 1.00 90.88 107 ASN A CA 1
ATOM 843 C C . ASN A 1 107 ? 29.163 -8.674 -18.447 1.00 90.88 107 ASN A C 1
ATOM 845 O O . ASN A 1 107 ? 29.341 -8.407 -19.633 1.00 90.88 107 ASN A O 1
ATOM 849 N N . GLY A 1 108 ? 28.247 -8.050 -17.704 1.00 89.19 108 GLY A N 1
ATOM 850 C CA . GLY A 1 108 ? 27.392 -6.977 -18.215 1.00 89.19 108 GLY A CA 1
ATOM 851 C C . GLY A 1 108 ? 26.210 -7.456 -19.065 1.00 89.19 108 GLY A C 1
ATOM 852 O O . GLY A 1 108 ? 25.952 -8.647 -19.206 1.00 89.19 108 GLY A O 1
ATOM 853 N N . ILE A 1 109 ? 25.448 -6.492 -19.592 1.00 89.56 109 ILE A N 1
ATOM 854 C CA . ILE A 1 109 ? 24.241 -6.755 -20.395 1.00 89.56 109 ILE A CA 1
ATOM 855 C C . ILE A 1 109 ? 24.620 -7.319 -21.772 1.00 89.56 109 ILE A C 1
ATOM 857 O O . ILE A 1 109 ? 24.057 -8.326 -22.182 1.00 89.56 109 ILE A O 1
ATOM 861 N N . ALA A 1 110 ? 25.619 -6.730 -22.435 1.00 90.62 110 ALA A N 1
ATOM 862 C CA . ALA A 1 110 ? 26.065 -7.164 -23.760 1.00 90.62 110 ALA A CA 1
ATOM 863 C C . ALA A 1 110 ? 26.579 -8.615 -23.760 1.00 90.62 110 ALA A C 1
ATOM 865 O O . ALA A 1 110 ? 26.155 -9.418 -24.586 1.00 90.62 110 ALA A O 1
ATOM 866 N N . GLY A 1 111 ? 27.407 -8.986 -22.774 1.00 90.75 111 GLY A N 1
ATOM 867 C CA . GLY A 1 111 ? 27.899 -10.361 -22.648 1.00 90.75 111 GLY A CA 1
ATOM 868 C C . GLY A 1 111 ? 26.783 -11.377 -22.386 1.00 90.75 111 GLY A C 1
ATOM 869 O O . GLY A 1 111 ? 26.871 -12.524 -22.815 1.00 90.75 111 GLY A O 1
ATOM 870 N N . GLU A 1 112 ? 25.703 -10.967 -21.715 1.00 92.81 112 GLU A N 1
ATOM 871 C CA . GLU A 1 112 ? 24.533 -11.825 -21.517 1.00 92.81 112 GLU A CA 1
ATOM 872 C C . GLU A 1 112 ? 23.780 -12.066 -22.831 1.00 92.81 112 GLU A C 1
ATOM 874 O O . GLU A 1 112 ? 23.379 -13.193 -23.113 1.00 92.81 112 GLU A O 1
ATOM 879 N N . GLU A 1 113 ? 23.597 -11.027 -23.645 1.00 92.38 113 GLU A N 1
ATOM 880 C CA . GLU A 1 113 ? 22.906 -11.124 -24.934 1.00 92.38 113 GLU A CA 1
ATOM 881 C C . GLU A 1 113 ? 23.671 -11.989 -25.942 1.00 92.38 113 GLU A C 1
ATOM 883 O O . GLU A 1 113 ? 23.058 -12.816 -26.622 1.00 92.38 113 GLU A O 1
ATOM 888 N N . GLU A 1 114 ? 25.001 -11.871 -25.982 1.00 93.00 114 GLU A N 1
ATOM 889 C CA . GLU A 1 114 ? 25.867 -12.732 -26.796 1.00 93.00 114 GLU A CA 1
ATOM 890 C C . GLU A 1 114 ? 25.743 -14.207 -26.398 1.00 93.00 114 GLU A C 1
ATOM 892 O O . GLU A 1 114 ? 25.589 -15.080 -27.255 1.00 93.00 114 GLU A O 1
ATOM 897 N N . GLU A 1 115 ? 25.748 -14.501 -25.098 1.00 92.81 115 GLU A N 1
ATOM 898 C CA . GLU A 1 115 ? 25.648 -15.877 -24.611 1.00 92.81 115 GLU A CA 1
ATOM 899 C C . GLU A 1 115 ? 24.243 -16.465 -24.844 1.00 92.81 115 GLU A C 1
ATOM 901 O O . GLU A 1 115 ? 24.102 -17.642 -25.181 1.00 92.81 115 GLU A O 1
ATOM 906 N N . ILE A 1 116 ? 23.187 -15.645 -24.751 1.00 93.56 116 ILE A N 1
ATOM 907 C CA . ILE A 1 116 ? 21.821 -16.036 -25.136 1.00 93.56 116 ILE A CA 1
ATOM 908 C C . ILE A 1 116 ? 21.744 -16.328 -26.641 1.00 93.56 116 ILE A C 1
ATOM 910 O O . ILE A 1 116 ? 21.073 -17.284 -27.044 1.00 93.56 116 ILE A O 1
ATOM 914 N N . ALA A 1 117 ? 22.411 -15.531 -27.481 1.00 93.00 117 ALA A N 1
ATOM 915 C CA . ALA A 1 117 ? 22.462 -15.763 -28.923 1.00 93.00 117 ALA 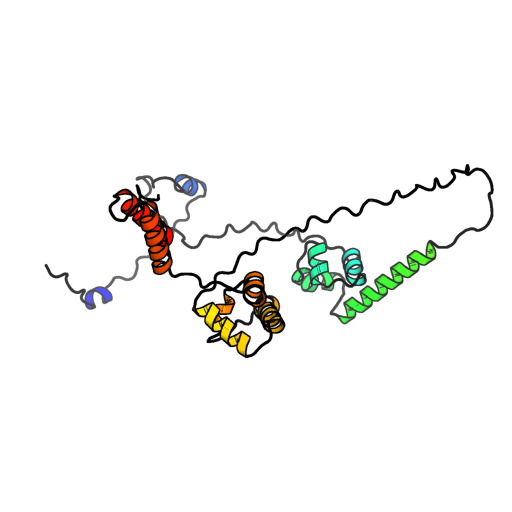A CA 1
ATOM 916 C C . ALA A 1 117 ? 23.171 -17.088 -29.243 1.00 93.00 117 ALA A C 1
ATOM 918 O O . ALA A 1 117 ? 22.598 -17.930 -29.938 1.00 93.00 117 ALA A O 1
ATOM 919 N N . ARG A 1 118 ? 24.338 -17.335 -28.631 1.00 91.94 118 ARG A N 1
ATOM 920 C CA . ARG A 1 118 ? 25.061 -18.615 -28.735 1.00 91.94 118 ARG A CA 1
ATOM 921 C C . ARG A 1 118 ? 24.206 -19.795 -28.280 1.00 91.94 118 ARG A C 1
ATOM 923 O O . ARG A 1 118 ? 24.154 -20.813 -28.964 1.00 91.94 118 ARG A O 1
ATOM 930 N N . TYR A 1 119 ? 23.479 -19.651 -27.173 1.00 93.50 119 TYR A N 1
ATOM 931 C CA . TYR A 1 119 ? 22.568 -20.687 -26.679 1.00 93.50 119 TYR A CA 1
ATOM 932 C C . TYR A 1 119 ? 21.442 -20.999 -27.682 1.00 93.50 119 TYR A C 1
ATOM 934 O O . TYR A 1 119 ? 21.122 -22.166 -27.932 1.00 93.50 119 TYR A O 1
ATOM 942 N N . LYS A 1 120 ? 20.851 -19.970 -28.309 1.00 91.69 120 LYS A N 1
ATOM 943 C CA . LYS A 1 120 ? 19.831 -20.141 -29.360 1.00 91.69 120 LYS A CA 1
ATOM 944 C C . LYS A 1 120 ? 20.397 -20.841 -30.596 1.00 91.69 120 LYS A C 1
ATOM 946 O O . LYS A 1 120 ? 19.718 -21.695 -31.167 1.00 91.69 120 LYS A O 1
ATOM 951 N N . GLU A 1 121 ? 21.619 -20.508 -30.997 1.00 89.81 121 GLU A N 1
ATOM 952 C CA . GLU A 1 121 ? 22.305 -21.146 -32.125 1.00 89.81 121 GLU A CA 1
ATOM 953 C C . GLU A 1 121 ? 22.630 -22.615 -31.842 1.00 89.81 121 GLU A C 1
ATOM 955 O O . GLU A 1 121 ? 22.305 -23.473 -32.663 1.00 89.81 121 GLU A O 1
ATOM 960 N N . GLN A 1 122 ? 23.157 -22.929 -30.655 1.00 89.12 122 GLN A N 1
ATOM 961 C CA . GLN A 1 122 ? 23.445 -24.303 -30.228 1.00 89.12 122 GLN A CA 1
ATOM 962 C C . GLN A 1 122 ? 22.188 -25.182 -30.211 1.00 89.12 122 GLN A C 1
ATOM 964 O O . GLN A 1 122 ? 22.214 -26.303 -30.723 1.00 89.12 122 GLN A O 1
ATOM 969 N N . ARG A 1 123 ? 21.054 -24.669 -29.707 1.00 86.62 123 ARG A N 1
ATOM 970 C CA . ARG A 1 123 ? 19.763 -25.384 -29.752 1.00 86.62 123 ARG A CA 1
ATOM 971 C C . ARG A 1 123 ? 19.201 -25.541 -31.163 1.00 86.62 123 ARG A C 1
ATOM 973 O O . ARG A 1 123 ? 18.513 -26.518 -31.450 1.00 86.62 123 ARG A O 1
ATOM 980 N N . LYS A 1 124 ? 19.465 -24.582 -32.052 1.00 84.69 124 LYS A N 1
ATOM 981 C CA . LYS A 1 124 ? 19.055 -24.670 -33.459 1.00 84.69 124 LYS A CA 1
ATOM 982 C C . LYS A 1 124 ? 19.902 -25.686 -34.233 1.00 84.69 124 LYS A C 1
ATOM 984 O O . LYS A 1 124 ? 19.365 -26.332 -35.128 1.00 84.69 124 LYS A O 1
ATOM 989 N N . ALA A 1 125 ? 21.184 -25.828 -33.890 1.00 76.75 125 ALA A N 1
ATOM 990 C CA . ALA A 1 125 ? 22.096 -26.806 -34.480 1.00 76.75 125 ALA A CA 1
ATOM 991 C C . ALA A 1 125 ? 21.761 -28.242 -34.044 1.00 76.75 125 ALA A C 1
ATOM 993 O O . ALA A 1 125 ? 21.561 -29.096 -34.901 1.00 76.75 125 ALA A O 1
ATOM 994 N N . THR A 1 126 ? 21.555 -28.480 -32.745 1.00 73.44 126 THR A N 1
ATOM 995 C CA . THR A 1 126 ? 21.131 -29.801 -32.227 1.00 73.44 126 THR A CA 1
ATOM 996 C C . THR A 1 126 ? 19.776 -30.237 -32.784 1.00 73.44 126 THR A C 1
ATOM 998 O O . THR A 1 126 ? 19.611 -31.382 -33.185 1.00 73.44 126 THR A O 1
ATOM 1001 N N . LYS A 1 127 ? 18.820 -29.310 -32.949 1.00 69.44 127 LYS A N 1
ATOM 1002 C CA . LYS A 1 127 ? 17.532 -29.615 -33.603 1.00 69.44 127 LYS A CA 1
ATOM 1003 C C . LYS A 1 127 ? 17.658 -29.940 -35.106 1.00 69.44 127 LYS A C 1
ATOM 1005 O O . LYS A 1 127 ? 16.707 -30.450 -35.689 1.00 69.44 127 LYS A O 1
ATOM 1010 N N . LYS A 1 128 ? 18.785 -29.613 -35.748 1.00 59.91 128 LYS A N 1
ATOM 1011 C CA . LYS A 1 128 ? 19.059 -29.941 -37.157 1.00 59.91 128 LYS A CA 1
ATOM 1012 C C . LYS A 1 128 ? 19.820 -31.257 -37.336 1.00 59.91 128 LYS A C 1
ATOM 1014 O O . LYS A 1 128 ? 19.626 -31.882 -38.370 1.00 59.91 128 LYS A O 1
ATOM 1019 N N . GLU A 1 129 ? 20.635 -31.685 -36.374 1.00 52.94 129 GLU A N 1
ATOM 1020 C CA . GLU A 1 129 ? 21.336 -32.981 -36.445 1.00 52.94 129 GLU A CA 1
ATOM 1021 C C . GLU A 1 129 ? 20.396 -34.178 -36.226 1.00 52.94 129 GLU A C 1
ATOM 1023 O O . GLU A 1 129 ? 20.538 -35.187 -36.914 1.00 52.94 129 GLU A O 1
ATOM 1028 N N . ASP A 1 130 ? 19.347 -34.032 -35.410 1.00 53.19 130 ASP A N 1
ATOM 1029 C CA . ASP A 1 130 ? 18.303 -35.063 -35.239 1.00 53.19 130 ASP A CA 1
ATOM 1030 C C . ASP A 1 130 ? 17.266 -35.097 -36.384 1.00 53.19 130 ASP A C 1
ATOM 1032 O O . ASP A 1 130 ? 16.288 -35.843 -36.337 1.00 53.19 130 ASP A O 1
ATOM 1036 N N . ALA A 1 131 ? 17.456 -34.289 -37.432 1.00 49.38 131 ALA A N 1
ATOM 1037 C CA . ALA A 1 131 ? 16.555 -34.188 -38.580 1.00 49.38 131 ALA A CA 1
ATOM 1038 C C . ALA A 1 131 ? 17.180 -34.745 -39.871 1.00 49.38 131 ALA A C 1
ATOM 1040 O O . ALA A 1 131 ? 16.980 -34.182 -40.950 1.00 49.38 131 ALA A O 1
ATOM 1041 N N . THR A 1 132 ? 17.909 -35.862 -39.772 1.00 41.00 132 THR A N 1
ATOM 1042 C CA . THR A 1 132 ? 18.288 -36.670 -40.942 1.00 41.00 132 THR A CA 1
ATOM 1043 C C . THR A 1 132 ? 17.455 -37.960 -40.964 1.00 41.00 132 THR A C 1
ATOM 1045 O O . THR A 1 132 ? 17.665 -38.822 -40.114 1.00 41.00 132 THR A O 1
ATOM 1048 N N . PRO A 1 133 ? 16.493 -38.119 -41.891 1.00 52.00 133 PRO A N 1
ATOM 1049 C CA . PRO A 1 133 ? 15.785 -39.383 -42.089 1.00 52.00 133 PRO A CA 1
ATOM 1050 C C . PRO A 1 133 ? 16.617 -40.339 -42.965 1.00 52.00 133 PRO A C 1
ATOM 1052 O O . PRO A 1 133 ? 17.205 -39.879 -43.946 1.00 52.00 133 PRO A O 1
ATOM 1055 N N . PRO A 1 134 ? 16.620 -41.665 -42.728 1.00 46.31 134 PRO A N 1
ATOM 1056 C CA . PRO A 1 134 ? 16.815 -42.606 -43.815 1.00 46.31 134 PRO A CA 1
ATOM 1057 C C . PRO A 1 134 ? 15.465 -42.774 -44.523 1.00 46.31 134 PRO A C 1
ATOM 1059 O O . PRO A 1 134 ? 14.499 -43.286 -43.955 1.00 46.31 134 PRO A O 1
ATOM 1062 N N . ALA A 1 135 ? 15.386 -42.278 -45.754 1.00 49.47 135 ALA A N 1
ATOM 1063 C CA . ALA A 1 135 ? 14.365 -42.712 -46.693 1.00 49.47 135 ALA A CA 1
ATOM 1064 C C . ALA A 1 135 ? 14.684 -44.140 -47.173 1.00 49.47 135 ALA A C 1
ATOM 1066 O O . ALA A 1 135 ? 15.851 -44.478 -47.358 1.00 49.47 135 ALA A O 1
ATOM 1067 N N . ASP A 1 136 ? 13.610 -44.898 -47.401 1.00 52.91 136 ASP A N 1
ATOM 1068 C CA . ASP A 1 136 ? 13.513 -46.202 -48.067 1.00 52.91 136 ASP A CA 1
ATOM 1069 C C . ASP A 1 136 ? 14.068 -47.432 -47.334 1.00 52.91 136 ASP A C 1
ATOM 1071 O O . ASP A 1 136 ? 15.205 -47.845 -47.507 1.00 52.91 136 ASP A O 1
ATOM 1075 N N . GLU A 1 137 ? 13.200 -48.074 -46.547 1.00 50.47 137 GLU A N 1
ATOM 1076 C CA . GLU A 1 137 ? 12.594 -49.377 -46.877 1.00 50.47 137 GLU A CA 1
ATOM 1077 C C . GLU A 1 137 ? 11.886 -49.928 -45.631 1.00 50.47 137 GLU A C 1
ATOM 1079 O O . GLU A 1 137 ? 12.521 -50.222 -44.624 1.00 50.47 137 GLU A O 1
ATOM 1084 N N . LEU A 1 138 ? 10.556 -50.051 -45.701 1.00 44.53 138 LEU A N 1
ATOM 1085 C CA . LEU A 1 138 ? 9.779 -51.246 -45.333 1.00 44.53 138 LEU A CA 1
ATOM 1086 C C . LEU A 1 138 ? 8.304 -50.870 -45.173 1.00 44.53 138 LEU A C 1
ATOM 1088 O O . LEU A 1 138 ? 7.816 -50.448 -44.128 1.00 44.53 138 LEU A O 1
ATOM 1092 N N . LYS A 1 139 ? 7.584 -51.083 -46.276 1.00 49.22 139 LYS A N 1
ATOM 1093 C CA . LYS A 1 139 ? 6.189 -51.508 -46.246 1.00 49.22 139 LYS A CA 1
ATOM 1094 C C . LYS A 1 139 ? 6.120 -52.845 -45.507 1.00 49.22 139 LYS A C 1
ATOM 1096 O O . LYS A 1 139 ? 6.693 -53.810 -46.000 1.00 49.22 139 LYS A O 1
ATOM 1101 N N . ALA A 1 140 ? 5.397 -52.895 -44.399 1.00 50.22 140 ALA A N 1
ATOM 1102 C CA . ALA A 1 140 ? 4.379 -53.902 -44.086 1.00 50.22 140 ALA A CA 1
ATOM 1103 C C . ALA A 1 140 ? 3.978 -53.752 -42.613 1.00 50.22 140 ALA A C 1
ATOM 1105 O O . ALA A 1 140 ? 4.826 -53.563 -41.751 1.00 50.22 140 ALA A O 1
ATOM 1106 N N . ASP A 1 141 ? 2.678 -53.870 -42.366 1.00 46.16 141 ASP A N 1
ATOM 1107 C CA . ASP A 1 141 ? 2.058 -54.075 -41.056 1.00 46.16 141 ASP A CA 1
ATOM 1108 C C . ASP A 1 141 ? 1.986 -52.874 -40.111 1.00 46.16 141 ASP A C 1
ATOM 1110 O O . ASP A 1 141 ? 2.478 -52.888 -38.988 1.00 46.16 141 ASP A O 1
ATOM 1114 N N . LEU A 1 142 ? 1.209 -51.870 -40.521 1.00 41.41 142 LEU A N 1
ATOM 1115 C CA . LEU A 1 142 ? 0.420 -51.089 -39.571 1.00 41.41 142 LEU A CA 1
ATOM 1116 C C . LEU A 1 142 ? -1.040 -51.102 -40.017 1.00 41.41 142 LEU A C 1
ATOM 1118 O O . LEU A 1 142 ? -1.450 -50.475 -40.991 1.00 41.41 142 LEU A O 1
ATOM 1122 N N . ILE A 1 143 ? -1.771 -51.934 -39.285 1.00 44.91 143 ILE A N 1
ATOM 1123 C CA . ILE A 1 143 ? -3.212 -52.122 -39.272 1.00 44.91 143 ILE A CA 1
ATOM 1124 C C . ILE A 1 143 ? -3.909 -50.764 -39.356 1.00 44.91 143 ILE A C 1
ATOM 1126 O O . ILE A 1 143 ? -3.635 -49.851 -38.579 1.00 44.91 143 ILE A O 1
ATOM 1130 N N . ALA A 1 144 ? -4.827 -50.666 -40.313 1.00 48.31 144 ALA A N 1
ATOM 1131 C CA . ALA A 1 144 ? -5.786 -49.588 -40.419 1.00 48.31 144 ALA A CA 1
ATOM 1132 C C . ALA A 1 144 ? -6.638 -49.527 -39.140 1.00 48.31 144 ALA A C 1
ATOM 1134 O O . ALA A 1 144 ? -7.623 -50.245 -39.000 1.00 48.31 144 ALA A O 1
ATOM 1135 N N . THR A 1 145 ? -6.268 -48.661 -38.203 1.00 47.91 145 THR A N 1
ATOM 1136 C CA . THR A 1 145 ? -7.253 -47.998 -37.350 1.00 47.91 145 THR A CA 1
ATOM 1137 C C . THR A 1 145 ? -7.634 -46.712 -38.053 1.00 47.91 145 THR A C 1
ATOM 1139 O O . THR A 1 145 ? -6.869 -45.747 -38.083 1.00 47.91 145 THR A O 1
ATOM 1142 N N . GLU A 1 146 ? -8.803 -46.757 -38.684 1.00 49.91 146 GLU A N 1
ATOM 1143 C CA . GLU A 1 146 ? -9.527 -45.593 -39.172 1.00 49.91 146 GLU A CA 1
ATOM 1144 C C . GLU A 1 146 ? -9.516 -44.492 -38.097 1.00 49.91 146 GLU A C 1
ATOM 1146 O O . GLU A 1 146 ? -9.709 -44.792 -36.913 1.00 49.91 146 GLU A O 1
ATOM 1151 N N . PRO A 1 147 ? -9.298 -43.217 -38.458 1.00 46.53 147 PRO A N 1
ATOM 1152 C CA . PRO A 1 147 ? -9.605 -42.134 -37.549 1.00 46.53 147 PRO A CA 1
ATOM 1153 C C . PRO A 1 147 ? -11.121 -42.138 -37.383 1.00 46.53 147 PRO A C 1
ATOM 1155 O O . PRO A 1 147 ? -11.852 -41.672 -38.257 1.00 46.53 147 PRO A O 1
ATOM 1158 N N . THR A 1 148 ? -11.606 -42.695 -36.274 1.00 45.84 148 THR A N 1
ATOM 1159 C CA . THR A 1 148 ? -12.978 -42.480 -35.839 1.00 45.84 148 THR A CA 1
ATOM 1160 C C . THR A 1 148 ? -13.151 -40.973 -35.742 1.00 45.84 148 THR A C 1
ATOM 1162 O O . THR A 1 148 ? -12.601 -40.331 -34.845 1.00 45.84 148 THR A O 1
ATOM 1165 N N . ALA A 1 149 ? -13.859 -40.400 -36.714 1.00 49.38 149 ALA A N 1
ATOM 1166 C CA . ALA A 1 149 ? -14.414 -39.070 -36.623 1.00 49.38 149 ALA A CA 1
ATOM 1167 C C . ALA A 1 149 ? -15.275 -39.064 -35.361 1.00 49.38 149 ALA A C 1
ATOM 1169 O O . ALA A 1 149 ? -16.407 -39.542 -35.357 1.00 49.38 149 ALA A O 1
ATOM 1170 N N . GLN A 1 150 ? -14.696 -38.600 -34.257 1.00 51.84 150 GLN A N 1
ATOM 1171 C CA . GLN A 1 150 ? -15.484 -38.167 -33.128 1.00 51.84 150 GLN A CA 1
ATOM 1172 C C . GLN A 1 150 ? -16.308 -37.001 -33.658 1.00 51.84 150 GLN A C 1
ATOM 1174 O O . GLN A 1 150 ? -15.787 -35.911 -33.895 1.00 51.84 150 GLN A O 1
ATOM 1179 N N . GLU A 1 151 ? -17.585 -37.277 -33.916 1.00 50.06 151 GLU A N 1
ATOM 1180 C CA . GLU A 1 151 ? -18.646 -36.288 -33.867 1.00 50.06 151 GLU A CA 1
ATOM 1181 C C . GLU A 1 151 ? -18.418 -35.470 -32.596 1.00 50.06 151 GLU A C 1
ATOM 1183 O O . GLU A 1 151 ? -18.742 -35.886 -31.482 1.00 50.06 151 GLU A O 1
ATOM 1188 N N . TYR A 1 152 ? -17.791 -34.307 -32.760 1.00 52.78 152 TYR A N 1
ATOM 1189 C CA . TYR A 1 152 ? -17.874 -33.244 -31.783 1.00 52.78 152 TYR A CA 1
ATOM 1190 C C . TYR A 1 152 ? -19.337 -32.823 -31.790 1.00 52.78 152 TYR A C 1
ATOM 1192 O O . TYR A 1 152 ? -19.747 -31.962 -32.568 1.00 52.78 152 TYR A O 1
ATOM 1200 N N . ALA A 1 153 ? -20.139 -33.486 -30.956 1.00 60.78 153 ALA A N 1
ATOM 1201 C CA . ALA A 1 153 ? -21.432 -32.965 -30.565 1.00 60.78 153 ALA A CA 1
ATOM 1202 C C . ALA A 1 153 ? -21.199 -31.500 -30.157 1.00 60.78 153 ALA A C 1
ATOM 1204 O O . ALA A 1 153 ? -20.285 -31.249 -29.359 1.00 60.78 153 ALA A O 1
ATOM 1205 N N . PRO A 1 154 ? -21.936 -30.532 -30.730 1.00 60.06 154 PRO A N 1
ATOM 1206 C CA . PRO A 1 154 ? -21.801 -29.142 -30.342 1.00 60.06 154 PRO A CA 1
ATOM 1207 C C . PRO A 1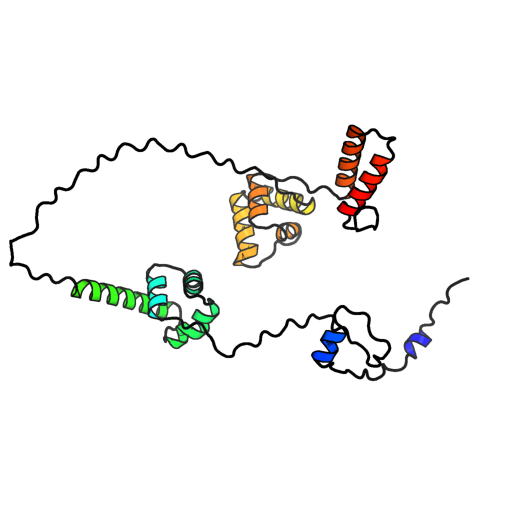 154 ? -22.038 -29.079 -28.839 1.00 60.06 154 PRO A C 1
ATOM 1209 O O . PRO A 1 154 ? -23.146 -29.340 -28.375 1.00 60.06 154 PRO A O 1
ATOM 1212 N N . GLN A 1 155 ? -20.980 -28.814 -28.070 1.00 55.47 155 GLN A N 1
ATOM 1213 C CA . GLN A 1 155 ? -21.143 -28.520 -26.659 1.00 55.47 155 GLN A CA 1
ATOM 1214 C C . GLN A 1 155 ? -22.040 -27.290 -26.606 1.00 55.47 155 GLN A C 1
ATOM 1216 O O . GLN A 1 155 ? -21.679 -26.239 -27.142 1.00 55.47 155 GLN A O 1
ATOM 1221 N N . GLU A 1 156 ? -23.236 -27.454 -26.036 1.00 64.62 156 GLU A N 1
ATOM 1222 C CA . GLU A 1 156 ? -24.104 -26.328 -25.720 1.00 64.62 156 GLU A CA 1
ATOM 1223 C C . GLU A 1 156 ? -23.243 -25.274 -25.017 1.00 64.62 156 GLU A C 1
ATOM 1225 O O . GLU A 1 156 ? -22.448 -25.641 -24.143 1.00 64.62 156 GLU A O 1
ATOM 1230 N N . PRO A 1 157 ? -23.321 -23.993 -25.424 1.00 58.41 157 PRO A N 1
ATOM 1231 C CA . PRO A 1 157 ? -22.538 -22.941 -24.807 1.00 58.41 157 PRO A CA 1
ATOM 1232 C C . PRO A 1 157 ? -22.846 -22.974 -23.318 1.00 58.41 157 PRO A C 1
ATOM 1234 O O . PRO A 1 157 ? -23.950 -22.622 -22.900 1.00 58.41 157 PRO A O 1
ATOM 1237 N N . GLN A 1 158 ? -21.882 -23.456 -22.532 1.00 56.03 158 GLN A N 1
ATOM 1238 C CA . GLN A 1 158 ? -21.965 -23.405 -21.087 1.00 56.03 158 GLN A CA 1
ATOM 1239 C C . GLN A 1 158 ? -22.207 -21.941 -20.759 1.00 56.03 158 GLN A C 1
ATOM 1241 O O . GLN A 1 158 ? -21.374 -21.086 -21.072 1.00 56.03 158 GLN A O 1
ATOM 1246 N N . GLN A 1 159 ? -23.404 -21.659 -20.246 1.00 56.03 159 GLN A N 1
ATOM 1247 C CA . GLN A 1 159 ? -23.785 -20.339 -19.787 1.00 56.03 159 GLN A CA 1
ATOM 1248 C C . GLN A 1 159 ? -22.727 -19.960 -18.762 1.00 56.03 159 GLN A C 1
ATOM 1250 O O . GLN A 1 159 ? -22.670 -20.539 -17.681 1.00 56.03 159 GLN A O 1
ATOM 1255 N N . GLN A 1 160 ? -21.816 -19.074 -19.160 1.00 57.97 160 GLN A N 1
ATOM 1256 C CA . GLN A 1 160 ? -20.835 -18.512 -18.257 1.00 57.97 160 GLN A CA 1
ATOM 1257 C C . GLN A 1 160 ? -21.653 -17.799 -17.194 1.00 57.97 160 GLN A C 1
ATOM 1259 O O . GLN A 1 160 ? -22.249 -16.756 -17.470 1.00 57.97 160 GLN A O 1
ATOM 1264 N N . GLU A 1 161 ? -21.758 -18.415 -16.019 1.00 63.88 161 GLU A N 1
ATOM 1265 C CA . GLU A 1 161 ? -22.333 -17.780 -14.848 1.00 63.88 161 GLU A CA 1
ATOM 1266 C C . GLU A 1 161 ? -21.623 -16.436 -14.710 1.00 63.88 161 GLU A C 1
ATOM 1268 O O . GLU A 1 161 ? -20.404 -16.370 -14.529 1.00 63.88 161 GLU A O 1
ATOM 1273 N N . GLN A 1 162 ? -22.365 -15.348 -14.920 1.00 59.94 162 GLN A N 1
ATOM 1274 C CA . GLN A 1 162 ? -21.842 -14.007 -14.732 1.00 59.94 162 GLN A CA 1
ATOM 1275 C C . GLN A 1 162 ? -21.558 -13.858 -13.241 1.00 59.94 162 GLN A C 1
ATOM 1277 O O . GLN A 1 162 ? -22.442 -13.521 -12.457 1.00 59.94 162 GLN A O 1
ATOM 1282 N N . TYR A 1 163 ? -20.320 -14.143 -12.844 1.00 61.34 163 TYR A N 1
ATOM 1283 C CA . TYR A 1 163 ? -19.825 -13.843 -11.512 1.00 61.34 163 TYR A CA 1
ATOM 1284 C C . TYR A 1 163 ? -19.792 -12.320 -11.360 1.00 61.34 163 TYR A C 1
ATOM 1286 O O . TYR A 1 163 ? -18.812 -11.657 -11.697 1.00 61.34 163 TYR A O 1
ATOM 1294 N N . THR A 1 164 ? -20.894 -11.744 -10.885 1.00 69.06 164 THR A N 1
ATOM 1295 C CA . THR A 1 164 ? -20.939 -10.347 -10.462 1.00 69.06 164 THR A CA 1
ATOM 1296 C C . THR A 1 164 ? -20.152 -10.241 -9.165 1.00 69.06 164 THR A C 1
ATOM 1298 O O . THR A 1 164 ? -20.622 -10.659 -8.106 1.00 69.06 164 THR A O 1
ATOM 1301 N N . ILE A 1 165 ? -18.927 -9.729 -9.251 1.00 68.50 165 ILE A N 1
ATOM 1302 C CA . ILE A 1 165 ? -18.108 -9.445 -8.073 1.00 68.50 165 ILE A CA 1
ATOM 1303 C C . ILE A 1 165 ? -18.853 -8.381 -7.250 1.00 68.50 165 ILE A C 1
ATOM 1305 O O . ILE A 1 165 ? -19.205 -7.339 -7.811 1.00 68.50 165 ILE A O 1
ATOM 1309 N N . PRO A 1 166 ? -19.135 -8.623 -5.956 1.00 71.94 166 PRO A N 1
ATOM 1310 C CA . PRO A 1 166 ? -19.819 -7.646 -5.124 1.00 71.94 166 PRO A CA 1
ATOM 1311 C C . PRO A 1 166 ? -18.983 -6.368 -5.038 1.00 71.94 166 PRO A C 1
ATOM 1313 O O . PRO A 1 166 ? -17.798 -6.399 -4.701 1.00 71.94 166 PRO A O 1
ATOM 1316 N N . TYR A 1 167 ? -19.617 -5.246 -5.366 1.00 76.06 167 TYR A N 1
ATOM 1317 C CA . TYR A 1 167 ? -19.029 -3.920 -5.252 1.00 76.06 167 TYR A CA 1
ATOM 1318 C C . TYR A 1 167 ? -18.869 -3.570 -3.770 1.00 76.06 167 TYR A C 1
ATOM 1320 O O . TYR A 1 167 ? -19.859 -3.474 -3.044 1.00 76.06 167 TYR A O 1
ATOM 1328 N N . ILE A 1 168 ? -17.626 -3.396 -3.322 1.00 80.38 168 ILE A N 1
ATOM 1329 C CA . ILE A 1 168 ? -17.310 -2.928 -1.971 1.00 80.38 168 ILE A CA 1
ATOM 1330 C C . ILE A 1 168 ? -16.625 -1.566 -2.128 1.00 80.38 168 ILE A C 1
ATOM 1332 O O . ILE A 1 168 ? -15.484 -1.538 -2.606 1.00 80.38 168 ILE A O 1
ATOM 1336 N N . PRO A 1 169 ? -17.298 -0.452 -1.778 1.00 81.56 169 PRO A N 1
ATOM 1337 C CA . PRO A 1 169 ? -16.710 0.877 -1.884 1.00 81.56 169 PRO A CA 1
ATOM 1338 C C . PRO A 1 169 ? -15.516 1.012 -0.936 1.00 81.56 169 PRO A C 1
ATOM 1340 O O . PRO A 1 169 ? -15.540 0.526 0.196 1.00 81.56 169 PRO A O 1
ATOM 1343 N N . VAL A 1 170 ? -14.465 1.685 -1.404 1.00 92.50 170 VAL A N 1
ATOM 1344 C CA . VAL A 1 170 ? -13.289 1.991 -0.580 1.00 92.50 170 VAL A CA 1
ATOM 1345 C C . VAL A 1 170 ? -13.632 3.121 0.380 1.00 92.50 170 VAL A C 1
ATOM 1347 O O . VAL A 1 170 ? -14.229 4.115 -0.032 1.00 92.50 170 VAL A O 1
ATOM 1350 N N . GLN A 1 171 ? -13.232 2.984 1.644 1.00 93.94 171 GLN A N 1
ATOM 1351 C CA . GLN A 1 171 ? -13.363 4.057 2.624 1.00 93.94 171 GLN A CA 1
ATOM 1352 C C . GLN A 1 171 ? -12.078 4.881 2.681 1.00 93.94 171 GLN A C 1
ATOM 1354 O O . GLN A 1 171 ? -11.027 4.362 3.048 1.00 93.94 171 GLN A O 1
ATOM 1359 N N . LEU A 1 172 ? -12.169 6.161 2.320 1.00 95.44 172 LEU A N 1
ATOM 1360 C CA . LEU A 1 172 ? -11.054 7.107 2.349 1.00 95.44 172 LEU A CA 1
ATOM 1361 C C . LEU A 1 172 ? -11.194 8.084 3.507 1.00 95.44 172 LEU A C 1
ATOM 1363 O O . LEU A 1 172 ? -12.284 8.588 3.777 1.00 95.44 172 LEU A O 1
ATOM 1367 N N . THR A 1 173 ? -10.084 8.442 4.145 1.00 94.75 173 THR A N 1
ATOM 1368 C CA . THR A 1 173 ? -10.085 9.568 5.085 1.00 94.75 173 THR A CA 1
ATOM 1369 C C . THR A 1 173 ? -10.407 10.879 4.360 1.00 94.75 173 THR A C 1
ATOM 1371 O O . THR A 1 173 ? -10.257 11.001 3.142 1.00 94.75 173 THR A O 1
ATOM 1374 N N . LEU A 1 174 ? -10.837 11.901 5.108 1.00 93.69 174 LEU A N 1
ATOM 1375 C CA . LEU A 1 174 ? -11.109 13.224 4.535 1.00 93.69 174 LEU A CA 1
ATOM 1376 C C . LEU A 1 174 ? -9.880 13.799 3.810 1.00 93.69 174 LEU A C 1
ATOM 1378 O O . LEU A 1 174 ? -10.010 14.395 2.743 1.00 93.69 174 LEU A O 1
ATOM 1382 N N . GLU A 1 175 ? -8.691 13.593 4.375 1.00 94.88 175 GLU A N 1
ATOM 1383 C CA . GLU A 1 175 ? -7.422 14.047 3.805 1.00 94.88 175 GLU A CA 1
ATOM 1384 C C . GLU A 1 175 ? -7.105 13.313 2.497 1.00 94.88 175 GLU A C 1
ATOM 1386 O O . GLU A 1 175 ? -6.822 13.958 1.489 1.00 94.88 175 GLU A O 1
ATOM 1391 N N . GLN A 1 176 ? -7.265 11.986 2.473 1.00 95.94 176 GLN A N 1
ATOM 1392 C CA . GLN A 1 176 ? -7.106 11.169 1.266 1.00 95.94 176 GLN A CA 1
ATOM 1393 C C . GLN A 1 176 ? -8.092 11.566 0.168 1.00 95.94 176 GLN A C 1
ATOM 1395 O O . GLN A 1 176 ? -7.707 11.713 -0.988 1.00 95.94 176 GLN A O 1
ATOM 1400 N N . ALA A 1 177 ? -9.358 11.784 0.518 1.00 96.19 177 ALA A N 1
ATOM 1401 C CA . ALA A 1 177 ? -10.384 12.193 -0.431 1.00 96.19 177 ALA A CA 1
ATOM 1402 C C . ALA A 1 177 ? -10.104 13.577 -1.035 1.00 96.19 177 ALA A C 1
ATOM 1404 O O . ALA A 1 177 ? -10.304 13.782 -2.234 1.00 96.19 177 ALA A O 1
ATOM 1405 N N . ASN A 1 178 ? -9.632 14.529 -0.225 1.00 96.44 178 ASN A N 1
ATOM 1406 C CA . ASN A 1 178 ? -9.261 15.862 -0.698 1.00 96.44 178 ASN A CA 1
ATOM 1407 C C . ASN A 1 178 ? -8.027 15.812 -1.603 1.00 96.44 178 ASN A C 1
ATOM 1409 O O . ASN A 1 178 ? -8.051 16.398 -2.685 1.00 96.44 178 ASN A O 1
ATOM 1413 N N . ALA A 1 179 ? -7.001 15.058 -1.205 1.00 96.19 179 ALA A N 1
ATOM 1414 C CA . ALA A 1 179 ? -5.818 14.827 -2.022 1.00 96.19 179 ALA A CA 1
ATOM 1415 C C . ALA A 1 179 ? -6.190 14.173 -3.363 1.00 96.19 179 ALA A C 1
ATOM 1417 O O . ALA A 1 179 ? -5.784 14.645 -4.423 1.00 96.19 179 ALA A O 1
ATOM 1418 N N . LEU A 1 180 ? -7.043 13.143 -3.344 1.00 95.88 180 LEU A N 1
ATOM 1419 C CA . LEU A 1 180 ? -7.487 12.449 -4.551 1.00 95.88 180 LEU A CA 1
ATOM 1420 C C . LEU A 1 180 ? -8.273 13.382 -5.478 1.00 95.88 180 LEU A C 1
ATOM 1422 O O . LEU A 1 180 ? -8.008 13.419 -6.679 1.00 95.88 180 LEU A O 1
ATOM 1426 N N . LYS A 1 181 ? -9.191 14.189 -4.927 1.00 96.56 181 LYS A N 1
ATOM 1427 C CA . LYS A 1 181 ? -9.919 15.219 -5.687 1.00 96.56 181 LYS A CA 1
ATOM 1428 C C . LYS A 1 181 ? -8.972 16.205 -6.358 1.00 96.56 181 LYS A C 1
ATOM 1430 O O . LYS A 1 181 ? -9.213 16.565 -7.506 1.00 96.56 181 LYS A O 1
ATOM 1435 N N . LEU A 1 182 ? -7.911 16.622 -5.669 1.00 95.94 182 LEU A N 1
ATOM 1436 C CA . LEU A 1 182 ? -6.912 17.532 -6.221 1.00 95.94 182 LEU A CA 1
ATOM 1437 C C . LEU A 1 182 ? -6.201 16.895 -7.422 1.00 95.94 182 LEU A C 1
ATOM 1439 O O . LEU A 1 182 ? -6.123 17.508 -8.484 1.00 95.94 182 LEU A O 1
ATOM 1443 N N . VAL A 1 183 ? -5.758 15.639 -7.315 1.00 94.94 183 VAL A N 1
ATOM 1444 C CA . VAL A 1 183 ? -5.102 14.954 -8.445 1.00 94.94 183 VAL A CA 1
ATOM 1445 C C . VAL A 1 183 ? -6.067 14.748 -9.617 1.00 94.94 183 VAL A C 1
ATOM 1447 O O . VAL A 1 183 ? -5.690 14.982 -10.766 1.00 94.94 183 VAL A O 1
ATOM 1450 N N . MET A 1 184 ? -7.321 14.377 -9.343 1.00 95.56 184 MET A N 1
ATOM 1451 C CA . MET A 1 184 ? -8.355 14.175 -10.368 1.00 95.56 184 MET A CA 1
ATOM 1452 C C . MET A 1 184 ? -8.699 15.446 -11.156 1.00 95.56 184 MET A C 1
ATOM 1454 O O . MET A 1 184 ? -9.186 15.346 -12.279 1.00 95.56 184 MET A O 1
ATOM 1458 N N . GLN A 1 185 ? -8.430 16.640 -10.617 1.00 96.31 185 GLN A N 1
ATOM 1459 C CA . GLN A 1 185 ? -8.589 17.897 -11.362 1.00 96.31 185 GLN A CA 1
ATOM 1460 C C . GLN A 1 185 ? -7.504 18.100 -12.426 1.00 96.31 185 GLN A C 1
ATOM 1462 O O . GLN A 1 185 ? -7.722 18.829 -13.394 1.00 96.31 185 GLN A O 1
ATOM 1467 N N . HIS A 1 186 ? -6.338 17.474 -12.255 1.00 93.75 186 HIS A N 1
ATOM 1468 C CA . HIS A 1 186 ? -5.161 17.722 -13.085 1.00 93.75 186 HIS A CA 1
ATOM 1469 C C . HIS A 1 186 ? -4.762 16.540 -13.969 1.00 93.75 186 HIS A C 1
ATOM 1471 O O . HIS A 1 186 ? -4.060 16.747 -14.960 1.00 93.75 186 HIS A O 1
ATOM 1477 N N . LYS A 1 187 ? -5.170 15.314 -13.626 1.00 94.50 187 LYS A N 1
ATOM 1478 C CA . LYS A 1 187 ? -4.761 14.088 -14.321 1.00 94.50 187 LYS A CA 1
ATOM 1479 C C . LYS A 1 187 ? -5.953 13.167 -14.600 1.00 94.50 187 LYS A C 1
ATOM 1481 O O . LYS A 1 187 ? -6.859 13.082 -13.772 1.00 94.50 187 LYS A O 1
ATOM 1486 N N . PRO A 1 188 ? -5.956 12.450 -15.738 1.00 96.81 188 PRO A N 1
ATOM 1487 C CA . PRO A 1 188 ? -6.949 11.420 -16.013 1.00 96.81 188 PRO A CA 1
ATOM 1488 C C . PRO A 1 188 ? -6.751 10.206 -15.096 1.00 96.81 188 PRO A C 1
ATOM 1490 O O . PRO A 1 188 ? -5.633 9.915 -14.675 1.00 96.81 188 PRO A O 1
ATOM 1493 N N . ALA A 1 189 ? -7.835 9.467 -14.848 1.00 94.94 189 ALA A N 1
ATOM 1494 C CA . ALA A 1 189 ? -7.875 8.286 -13.980 1.00 94.94 189 ALA A CA 1
ATOM 1495 C C . ALA A 1 189 ? -6.701 7.311 -14.203 1.00 94.94 189 ALA A C 1
ATOM 1497 O O . ALA A 1 189 ? -5.996 6.957 -13.257 1.00 94.94 189 ALA A O 1
ATOM 1498 N N . ASP A 1 190 ? -6.445 6.947 -15.461 1.00 95.12 190 ASP A N 1
ATOM 1499 C CA . ASP A 1 190 ? -5.390 6.002 -15.841 1.00 95.12 190 ASP A CA 1
ATOM 1500 C C . ASP A 1 190 ? -3.991 6.494 -15.435 1.00 95.12 190 ASP A C 1
ATOM 1502 O O . ASP A 1 190 ? -3.154 5.716 -14.973 1.00 95.12 190 ASP A O 1
ATOM 1506 N N . GLU A 1 191 ? -3.733 7.798 -15.570 1.00 94.25 191 GLU A N 1
ATOM 1507 C CA . GLU A 1 191 ? -2.445 8.398 -15.218 1.00 94.25 191 GLU A CA 1
ATOM 1508 C C . GLU A 1 191 ? -2.256 8.461 -13.701 1.00 94.25 191 GLU A C 1
ATOM 1510 O O . GLU A 1 191 ? -1.142 8.272 -13.222 1.00 94.25 191 GLU A O 1
ATOM 1515 N N . ILE A 1 192 ? -3.331 8.665 -12.934 1.00 94.00 192 ILE A N 1
ATOM 1516 C CA . ILE A 1 192 ? -3.290 8.655 -11.464 1.00 94.00 192 ILE A CA 1
ATOM 1517 C C . ILE A 1 192 ? -2.870 7.278 -10.958 1.00 94.00 192 ILE A C 1
ATOM 1519 O O . ILE A 1 192 ? -1.941 7.169 -10.155 1.00 94.00 192 ILE A O 1
ATOM 1523 N N . VAL A 1 193 ? -3.513 6.225 -11.467 1.00 94.75 193 VAL A N 1
ATOM 1524 C CA . VAL A 1 193 ? -3.203 4.838 -11.101 1.00 94.75 193 VAL A CA 1
ATOM 1525 C C . VAL A 1 193 ? -1.789 4.468 -11.534 1.00 94.75 193 VAL A C 1
ATOM 1527 O O . VAL A 1 193 ? -1.030 3.893 -10.749 1.00 94.75 193 VAL A O 1
ATOM 1530 N N . LEU A 1 194 ? -1.404 4.829 -12.762 1.00 93.25 194 LEU A N 1
ATOM 1531 C CA . LEU A 1 194 ? -0.058 4.573 -13.258 1.00 93.25 194 LEU A CA 1
ATOM 1532 C C . LEU A 1 194 ? 0.987 5.273 -12.389 1.00 93.25 194 LEU A C 1
ATOM 1534 O O . LEU A 1 194 ? 1.942 4.624 -11.963 1.00 93.25 194 LEU A O 1
ATOM 1538 N N . LEU A 1 195 ? 0.795 6.556 -12.080 1.00 90.19 195 LEU A N 1
ATOM 1539 C CA . LEU A 1 195 ? 1.742 7.325 -11.285 1.00 90.19 195 LEU A CA 1
ATOM 1540 C C . LEU A 1 195 ? 1.852 6.761 -9.872 1.00 90.19 195 LEU A C 1
ATOM 1542 O O . LEU A 1 195 ? 2.966 6.522 -9.429 1.00 90.19 195 LEU A O 1
ATOM 1546 N N . HIS A 1 196 ? 0.729 6.440 -9.225 1.00 90.50 196 HIS A N 1
ATOM 1547 C CA . HIS A 1 196 ? 0.706 5.807 -7.905 1.00 90.50 196 HIS A CA 1
ATOM 1548 C C . HIS A 1 196 ? 1.404 4.429 -7.897 1.00 90.50 196 HIS A C 1
ATOM 1550 O O . HIS A 1 196 ? 2.141 4.098 -6.968 1.00 90.50 196 HIS A O 1
ATOM 1556 N N . SER A 1 197 ? 1.256 3.636 -8.966 1.00 89.75 197 SER A N 1
ATOM 1557 C CA . SER A 1 197 ? 1.984 2.368 -9.112 1.00 89.75 197 SER A CA 1
ATOM 1558 C C . SER A 1 197 ? 3.494 2.579 -9.269 1.00 89.75 197 SER A C 1
ATOM 1560 O O . SER A 1 197 ? 4.289 1.853 -8.675 1.00 89.75 197 SER A O 1
ATOM 1562 N N . GLN A 1 198 ? 3.910 3.590 -10.036 1.00 86.00 198 GLN A N 1
ATOM 1563 C CA . GLN A 1 198 ? 5.319 3.886 -10.282 1.00 86.00 198 GLN A CA 1
ATOM 1564 C C . GLN A 1 198 ? 5.993 4.454 -9.032 1.00 86.00 198 GLN A C 1
ATOM 1566 O O . GLN A 1 198 ? 7.084 4.001 -8.684 1.00 86.00 198 GLN A O 1
ATOM 1571 N N . THR A 1 199 ? 5.330 5.376 -8.333 1.00 76.88 199 THR A N 1
ATOM 1572 C CA . THR A 1 199 ? 5.831 6.015 -7.112 1.00 76.88 199 THR A CA 1
ATOM 1573 C C . THR A 1 199 ? 6.021 5.013 -5.980 1.00 76.88 199 THR A C 1
ATOM 1575 O O . THR A 1 199 ? 7.103 4.940 -5.399 1.00 76.88 199 THR A O 1
ATOM 1578 N N . ILE A 1 200 ? 5.031 4.155 -5.718 1.00 73.19 200 ILE A N 1
ATOM 1579 C CA . ILE A 1 200 ? 5.095 3.202 -4.601 1.00 73.19 200 ILE A CA 1
ATOM 1580 C C . ILE A 1 200 ? 5.967 1.981 -4.923 1.00 73.19 200 ILE A C 1
ATOM 1582 O O . ILE A 1 200 ? 6.750 1.538 -4.076 1.00 73.19 200 ILE A O 1
ATOM 1586 N N . ILE A 1 201 ? 5.845 1.421 -6.132 1.00 68.94 201 ILE A N 1
ATOM 1587 C CA . ILE A 1 201 ? 6.434 0.112 -6.462 1.00 68.94 201 ILE A CA 1
ATOM 1588 C C . ILE A 1 201 ? 7.823 0.248 -7.092 1.00 68.94 201 ILE A C 1
ATOM 1590 O O . ILE A 1 201 ? 8.680 -0.604 -6.850 1.00 68.94 201 ILE A O 1
ATOM 1594 N N . ILE A 1 202 ? 8.050 1.270 -7.924 1.00 67.62 202 ILE A N 1
ATOM 1595 C CA . ILE A 1 202 ? 9.240 1.342 -8.787 1.00 67.62 202 ILE A CA 1
ATOM 1596 C C . ILE A 1 202 ? 10.263 2.341 -8.256 1.00 67.62 202 ILE A C 1
ATOM 1598 O O . ILE A 1 202 ? 11.421 1.973 -8.056 1.00 67.62 202 ILE A O 1
ATOM 1602 N N . THR A 1 203 ? 9.865 3.598 -8.062 1.00 69.06 203 THR A N 1
ATOM 1603 C CA . THR A 1 203 ? 10.797 4.672 -7.691 1.00 69.06 203 THR A CA 1
ATOM 1604 C C . THR A 1 203 ? 10.942 4.828 -6.180 1.00 69.06 203 THR A C 1
ATOM 1606 O O . THR A 1 203 ? 11.941 5.386 -5.732 1.00 69.06 203 THR A O 1
ATOM 1609 N N . HIS A 1 204 ? 9.994 4.301 -5.394 1.00 72.12 204 HIS A N 1
ATOM 1610 C CA . HIS A 1 204 ? 9.867 4.567 -3.956 1.00 72.12 204 HIS A CA 1
ATOM 1611 C C . HIS A 1 204 ? 9.836 6.071 -3.634 1.00 72.12 204 HIS A C 1
ATOM 1613 O O . HIS A 1 204 ? 10.194 6.489 -2.533 1.00 72.12 204 HIS A O 1
ATOM 1619 N N . GLU A 1 205 ? 9.423 6.893 -4.599 1.00 79.12 205 GLU A N 1
ATOM 1620 C CA . GLU A 1 205 ? 9.234 8.322 -4.405 1.00 79.12 205 GLU A CA 1
ATOM 1621 C C . GLU A 1 205 ? 7.838 8.547 -3.857 1.00 79.12 205 GLU A C 1
ATOM 1623 O O . GLU A 1 205 ? 6.860 8.115 -4.449 1.00 79.12 205 GLU A O 1
ATOM 1628 N N . TRP A 1 206 ? 7.743 9.200 -2.708 1.00 82.25 206 TRP A N 1
ATOM 1629 C CA . TRP A 1 206 ? 6.461 9.427 -2.057 1.00 82.25 206 TRP A CA 1
ATOM 1630 C C . TRP A 1 206 ? 5.798 10.673 -2.634 1.00 82.25 206 TRP A C 1
ATOM 1632 O O . TRP A 1 206 ? 6.479 11.648 -2.976 1.00 82.25 206 TRP A O 1
ATOM 1642 N N . TRP A 1 207 ? 4.467 10.652 -2.717 1.00 88.38 207 TRP A N 1
ATOM 1643 C CA . TRP A 1 207 ? 3.681 11.862 -2.914 1.00 88.38 207 TRP A CA 1
ATOM 1644 C C . TRP A 1 207 ? 4.045 12.865 -1.817 1.00 88.38 207 TRP A C 1
ATOM 1646 O O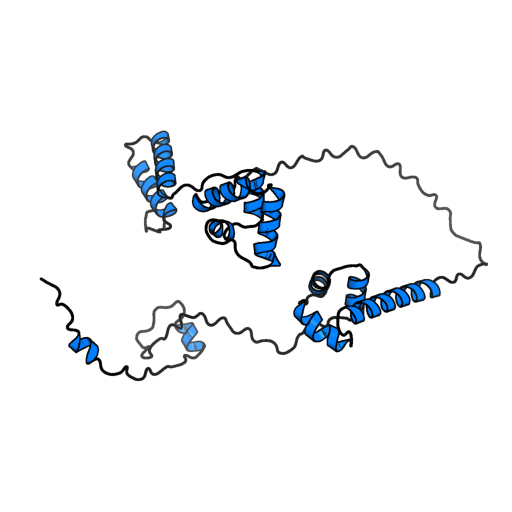 . TRP A 1 207 ? 4.233 12.481 -0.661 1.00 88.38 207 TRP A O 1
ATOM 1656 N N . LYS A 1 208 ? 4.200 14.136 -2.188 1.00 89.44 208 LYS A N 1
ATOM 1657 C CA . LYS A 1 208 ? 4.644 15.199 -1.281 1.00 89.44 208 LYS A CA 1
ATOM 1658 C C . LYS A 1 208 ? 3.504 16.167 -0.994 1.00 89.44 208 LYS A C 1
ATOM 1660 O O . LYS A 1 208 ? 2.584 16.293 -1.802 1.00 89.44 208 LYS A O 1
ATOM 1665 N N . GLU A 1 209 ? 3.635 16.888 0.117 1.00 91.69 209 GLU A N 1
ATOM 1666 C CA . GLU A 1 209 ? 2.758 18.001 0.493 1.00 91.69 209 GLU A CA 1
ATOM 1667 C C . GLU A 1 209 ? 1.292 17.553 0.597 1.00 91.69 209 GLU A C 1
ATOM 1669 O O . GLU A 1 209 ? 0.986 16.573 1.268 1.00 91.69 209 GLU A O 1
ATOM 1674 N N . GLU A 1 210 ? 0.377 18.238 -0.086 1.00 91.25 210 GLU A N 1
ATOM 1675 C CA . GLU A 1 210 ? -1.066 17.983 -0.032 1.00 91.25 210 GLU A CA 1
ATOM 1676 C C . GLU A 1 210 ? -1.466 16.598 -0.570 1.00 91.25 210 GLU A C 1
ATOM 1678 O O . GLU A 1 210 ? -2.592 16.154 -0.357 1.00 91.25 210 GLU A O 1
ATOM 1683 N N . LEU A 1 211 ? -0.551 15.904 -1.256 1.00 92.19 211 LEU A N 1
ATOM 1684 C CA . LEU A 1 211 ? -0.772 14.574 -1.823 1.00 92.19 211 LEU A CA 1
ATOM 1685 C C . LEU A 1 211 ? -0.194 13.446 -0.966 1.00 92.19 211 LEU A C 1
ATOM 1687 O O . LEU A 1 211 ? -0.432 12.277 -1.265 1.00 92.19 211 LEU A O 1
ATOM 1691 N N . GLU A 1 212 ? 0.531 13.778 0.104 1.00 93.81 212 GLU A N 1
ATOM 1692 C CA . GLU A 1 212 ? 1.111 12.807 1.033 1.00 93.81 212 GLU A CA 1
ATOM 1693 C C . GLU A 1 212 ? 0.101 11.770 1.566 1.00 93.81 212 GLU A C 1
ATOM 1695 O O . GLU A 1 212 ? 0.461 10.589 1.587 1.00 93.81 212 GLU A O 1
ATOM 1700 N N . PRO A 1 213 ? -1.166 12.122 1.883 1.00 95.12 213 PRO A N 1
ATOM 1701 C CA . PRO A 1 213 ? -2.153 11.149 2.359 1.00 95.12 213 PRO A CA 1
ATOM 1702 C C . PRO A 1 213 ? -2.432 9.998 1.381 1.00 95.12 213 PRO A C 1
ATOM 1704 O O . PRO A 1 213 ? -2.882 8.930 1.790 1.00 95.12 213 PRO A O 1
ATOM 1707 N N . LEU A 1 214 ? -2.165 10.185 0.082 1.00 93.81 214 LEU A N 1
ATOM 1708 C CA . LEU A 1 214 ? -2.358 9.139 -0.926 1.00 93.81 214 LEU A CA 1
ATOM 1709 C C . LEU A 1 214 ? -1.302 8.035 -0.847 1.00 93.81 214 LEU A C 1
ATOM 1711 O O . LEU A 1 214 ? -1.514 6.985 -1.441 1.00 93.81 214 LEU A O 1
ATOM 1715 N N . ASN A 1 215 ? -0.183 8.243 -0.144 1.00 92.56 215 ASN A N 1
ATOM 1716 C CA . ASN A 1 215 ? 0.851 7.216 0.033 1.00 92.56 215 ASN A CA 1
ATOM 1717 C C . ASN A 1 215 ? 0.364 6.021 0.864 1.00 92.56 215 ASN A C 1
ATOM 1719 O O . ASN A 1 215 ? 0.881 4.919 0.693 1.00 92.56 215 ASN A O 1
ATOM 1723 N N . ASP A 1 216 ? -0.621 6.238 1.737 1.00 92.62 216 ASP A N 1
ATOM 1724 C CA . ASP A 1 216 ? -1.165 5.200 2.617 1.00 92.62 216 ASP A CA 1
ATOM 1725 C C . ASP A 1 216 ? -2.151 4.268 1.901 1.00 92.62 216 ASP A C 1
ATOM 1727 O O . ASP A 1 216 ? -2.521 3.227 2.443 1.00 92.62 216 ASP A O 1
ATOM 1731 N N . LEU A 1 217 ? -2.576 4.625 0.685 1.00 93.38 217 LEU A N 1
ATOM 1732 C CA . LEU A 1 217 ? -3.470 3.797 -0.113 1.00 93.38 217 LEU A CA 1
ATOM 1733 C C . LEU A 1 217 ? -2.697 2.689 -0.814 1.00 93.38 217 LEU A C 1
ATOM 1735 O O . LEU A 1 217 ? -1.643 2.903 -1.415 1.00 93.38 217 LEU A O 1
ATOM 1739 N N . THR A 1 218 ? -3.258 1.487 -0.783 1.00 93.31 218 THR A N 1
ATOM 1740 C CA . THR A 1 218 ? -2.792 0.403 -1.641 1.00 93.31 218 THR A CA 1
ATOM 1741 C C . THR A 1 218 ? -3.181 0.670 -3.095 1.00 93.31 218 THR A C 1
ATOM 1743 O O . THR A 1 218 ? -4.150 1.371 -3.392 1.00 93.31 218 THR A O 1
ATOM 1746 N N . LEU A 1 219 ? -2.462 0.048 -4.036 1.00 93.56 219 LEU A N 1
ATOM 1747 C CA . LEU A 1 219 ? -2.773 0.187 -5.462 1.00 93.56 219 LEU A CA 1
ATOM 1748 C C . LEU A 1 219 ? -4.215 -0.242 -5.791 1.00 93.56 219 LEU A C 1
ATOM 1750 O O . LEU A 1 219 ? -4.861 0.386 -6.623 1.00 93.56 219 LEU A O 1
ATOM 1754 N N . ASP A 1 220 ? -4.720 -1.291 -5.139 1.00 93.25 220 ASP A N 1
ATOM 1755 C CA . ASP A 1 220 ? -6.096 -1.762 -5.329 1.00 93.25 220 ASP A CA 1
ATOM 1756 C C . ASP A 1 220 ? -7.119 -0.745 -4.798 1.00 93.25 220 ASP A C 1
ATOM 1758 O O . ASP A 1 220 ? -8.075 -0.411 -5.497 1.00 93.25 220 ASP A O 1
ATOM 1762 N N . GLU A 1 221 ? -6.885 -0.177 -3.612 1.00 94.50 221 GLU A N 1
ATOM 1763 C CA . GLU A 1 221 ? -7.730 0.890 -3.062 1.00 94.50 221 GLU A CA 1
ATOM 1764 C C . GLU A 1 221 ? -7.726 2.132 -3.951 1.00 94.50 221 GLU A C 1
ATOM 1766 O O . GLU A 1 221 ? -8.787 2.703 -4.185 1.00 94.50 221 GLU A O 1
ATOM 1771 N N . MET A 1 222 ? -6.572 2.514 -4.507 1.00 95.31 222 MET A N 1
ATOM 1772 C CA . MET A 1 222 ? -6.464 3.625 -5.454 1.00 95.31 222 MET A CA 1
ATOM 1773 C C . MET A 1 222 ? -7.270 3.357 -6.733 1.00 95.31 222 MET A C 1
ATOM 1775 O O . MET A 1 222 ? -8.036 4.213 -7.171 1.00 95.31 222 MET A O 1
ATOM 1779 N N . ILE A 1 223 ? -7.143 2.163 -7.326 1.00 94.69 223 ILE A N 1
ATOM 1780 C CA . ILE A 1 223 ? -7.897 1.773 -8.530 1.00 94.69 223 ILE A CA 1
ATOM 1781 C C . ILE A 1 223 ? -9.400 1.846 -8.256 1.00 94.69 223 ILE A C 1
ATOM 1783 O O . ILE A 1 223 ? -10.147 2.463 -9.017 1.00 94.69 223 ILE A O 1
ATOM 1787 N N . ARG A 1 224 ? -9.856 1.242 -7.158 1.00 94.06 224 ARG A N 1
ATOM 1788 C CA . ARG A 1 224 ? -11.272 1.268 -6.790 1.00 94.06 224 ARG A CA 1
ATOM 1789 C C . ARG A 1 224 ? -11.734 2.699 -6.503 1.00 94.06 224 ARG A C 1
ATOM 1791 O O . ARG A 1 224 ? -12.708 3.146 -7.095 1.00 94.06 224 ARG A O 1
ATOM 1798 N N . ALA A 1 225 ? -11.003 3.472 -5.708 1.00 95.44 225 ALA A N 1
ATOM 1799 C CA . ALA A 1 225 ? -11.373 4.853 -5.409 1.00 95.44 225 ALA A CA 1
ATOM 1800 C C . ALA A 1 225 ? -11.525 5.720 -6.673 1.00 95.44 225 ALA A C 1
ATOM 1802 O O . ALA A 1 225 ? -12.440 6.540 -6.745 1.00 95.44 225 ALA A O 1
ATOM 1803 N N . VAL A 1 226 ? -10.667 5.519 -7.678 1.00 95.62 226 VAL A N 1
ATOM 1804 C CA . VAL A 1 226 ? -10.671 6.296 -8.926 1.00 95.62 226 VAL A CA 1
ATOM 1805 C C . VAL A 1 226 ? -11.772 5.860 -9.900 1.00 95.62 226 VAL A C 1
ATOM 1807 O O . VAL A 1 226 ? -12.452 6.721 -10.457 1.00 95.62 226 VAL A O 1
ATOM 1810 N N . TYR A 1 227 ? -11.958 4.555 -10.136 1.00 94.56 227 TYR A N 1
ATOM 1811 C CA . TYR A 1 227 ? -12.906 4.066 -11.156 1.00 94.56 227 TYR A CA 1
ATOM 1812 C C . TYR A 1 227 ? -14.287 3.718 -10.609 1.00 94.56 227 TYR A C 1
ATOM 1814 O O . TYR A 1 227 ? -15.286 3.847 -11.312 1.00 94.56 227 TYR A O 1
ATOM 1822 N N . GLN A 1 228 ? -14.330 3.210 -9.385 1.00 92.88 228 GLN A N 1
ATOM 1823 C CA . GLN A 1 228 ? -15.540 2.729 -8.729 1.00 92.88 228 GLN A CA 1
ATOM 1824 C C . GLN A 1 228 ? -16.139 3.813 -7.825 1.00 92.88 228 GLN A C 1
ATOM 1826 O O . GLN A 1 228 ? -17.357 3.914 -7.720 1.00 92.88 228 GLN A O 1
ATOM 1831 N N . GLY A 1 229 ? -15.294 4.685 -7.273 1.00 93.06 229 GLY A N 1
ATOM 1832 C CA . GLY A 1 229 ? -15.671 5.715 -6.315 1.00 93.06 229 GLY A CA 1
ATOM 1833 C C . GLY A 1 229 ? -15.294 5.314 -4.892 1.00 93.06 229 GLY A C 1
ATOM 1834 O O . GLY A 1 229 ? -14.784 4.221 -4.636 1.00 93.06 229 GLY A O 1
ATOM 1835 N N . TYR A 1 230 ? -15.525 6.223 -3.951 1.00 95.12 230 TYR A N 1
ATOM 1836 C CA . TYR A 1 230 ? -15.176 6.026 -2.549 1.00 95.12 230 TYR A CA 1
ATOM 1837 C C . TYR A 1 230 ? -16.228 6.624 -1.620 1.00 95.12 230 TYR A C 1
ATOM 1839 O O . TYR A 1 230 ? -16.951 7.557 -1.977 1.00 95.12 230 TYR A O 1
ATOM 1847 N N . GLU A 1 231 ? -16.266 6.102 -0.402 1.00 94.06 231 GLU A N 1
ATOM 1848 C CA . GLU A 1 231 ? -17.011 6.666 0.715 1.00 94.06 231 GLU A CA 1
ATOM 1849 C C . GLU A 1 231 ? -16.033 7.321 1.690 1.00 94.06 231 GLU A C 1
ATOM 1851 O O . GLU A 1 231 ? -14.885 6.899 1.824 1.00 94.06 231 GLU A O 1
ATOM 1856 N N . LEU A 1 232 ? -16.465 8.385 2.364 1.00 93.81 232 LEU A N 1
ATOM 1857 C CA . LEU A 1 232 ? -15.650 8.984 3.414 1.00 93.81 232 LEU A CA 1
ATOM 1858 C C . LEU A 1 232 ? -15.697 8.087 4.650 1.00 93.81 232 LEU A C 1
ATOM 1860 O O . LEU A 1 232 ? -16.776 7.787 5.162 1.00 93.81 232 LEU A O 1
ATOM 1864 N N . ALA A 1 233 ? -14.521 7.692 5.129 1.00 91.25 233 ALA A N 1
ATOM 1865 C CA . ALA A 1 233 ? -14.353 7.036 6.409 1.00 91.25 233 ALA A CA 1
ATOM 1866 C C . ALA A 1 233 ? -14.922 7.959 7.490 1.00 91.25 233 ALA A C 1
ATOM 1868 O O . ALA A 1 233 ? -14.441 9.079 7.700 1.00 91.25 233 ALA A O 1
ATOM 1869 N N . LYS A 1 234 ? -15.989 7.493 8.135 1.00 87.88 234 LYS A N 1
ATOM 1870 C CA . LYS A 1 234 ? -16.667 8.240 9.189 1.00 87.88 234 LYS A CA 1
ATOM 1871 C C . LYS A 1 234 ? -15.756 8.348 10.395 1.00 87.88 234 LYS A C 1
ATOM 1873 O O . LYS A 1 234 ? -15.062 7.393 10.754 1.00 87.88 234 LYS A O 1
ATOM 1878 N N . LYS A 1 235 ? -15.772 9.511 11.036 1.00 89.06 235 LYS A N 1
ATOM 1879 C CA . LYS A 1 235 ? -15.041 9.679 12.292 1.00 89.06 235 LYS A CA 1
ATOM 1880 C C . LYS A 1 235 ? -15.633 8.765 13.374 1.00 89.06 235 LYS A C 1
ATOM 1882 O O . LYS A 1 235 ? -16.825 8.459 13.307 1.00 89.06 235 LYS A O 1
ATOM 1887 N N . PRO A 1 236 ? -14.851 8.362 14.390 1.00 85.88 236 PRO A N 1
ATOM 1888 C CA . PRO A 1 236 ? -15.359 7.577 15.516 1.00 85.88 236 PRO A CA 1
ATOM 1889 C C . PRO A 1 236 ? -16.623 8.180 16.140 1.00 85.88 236 PRO A C 1
ATOM 1891 O O . PRO A 1 236 ? -17.561 7.459 16.463 1.00 85.88 236 PRO A O 1
ATOM 1894 N N . GLU A 1 237 ? -16.686 9.508 16.244 1.00 85.44 237 GLU A N 1
ATOM 1895 C CA . GLU A 1 237 ? -17.838 10.232 16.780 1.00 85.44 237 GLU A CA 1
ATOM 1896 C C . GLU A 1 237 ? -19.072 10.130 15.870 1.00 85.44 237 GLU A C 1
ATOM 1898 O O . GLU A 1 237 ? -20.189 9.987 16.359 1.00 85.44 237 GLU A O 1
ATOM 1903 N N . GLU A 1 238 ? -18.879 10.168 14.550 1.00 86.50 238 GLU A N 1
ATOM 1904 C CA . GLU A 1 238 ? -19.956 10.040 13.560 1.00 86.50 238 GLU A CA 1
ATOM 1905 C C . GLU A 1 238 ? -20.470 8.601 13.467 1.00 86.50 238 GLU A C 1
ATOM 1907 O O . GLU A 1 238 ? -21.672 8.385 13.325 1.00 86.50 238 GLU A O 1
ATOM 1912 N N . LEU A 1 239 ? -19.573 7.615 13.582 1.00 86.81 239 LEU A N 1
ATOM 1913 C CA . LEU A 1 239 ? -19.938 6.201 13.693 1.00 86.81 239 LEU A CA 1
ATOM 1914 C C . LEU A 1 239 ? -20.777 5.958 14.945 1.00 86.81 239 LEU A C 1
ATOM 1916 O O . LEU A 1 239 ? -21.819 5.315 14.874 1.00 86.81 239 LEU A O 1
ATOM 1920 N N . LEU A 1 240 ? -20.350 6.515 16.078 1.00 86.88 240 LEU A N 1
ATOM 1921 C CA . LEU A 1 240 ? -21.057 6.375 17.345 1.00 86.88 240 LEU A CA 1
ATOM 1922 C C . LEU A 1 240 ? -22.437 7.036 17.286 1.00 86.88 240 LEU A C 1
ATOM 1924 O O . LEU A 1 240 ? -23.410 6.443 17.745 1.00 86.88 240 LEU A O 1
ATOM 1928 N N . LEU A 1 241 ? -22.543 8.218 16.670 1.00 88.06 241 LEU A N 1
ATOM 1929 C CA . LEU A 1 241 ? -23.827 8.882 16.452 1.00 88.06 241 LEU A CA 1
ATOM 1930 C C . LEU A 1 241 ? -24.748 8.049 15.549 1.00 88.06 241 LEU A C 1
ATOM 1932 O O . LEU A 1 241 ? -25.909 7.847 15.889 1.00 88.06 241 LEU A O 1
ATOM 1936 N N . GLN A 1 242 ? -24.230 7.510 14.442 1.00 87.44 242 GLN A N 1
ATOM 1937 C CA . GLN A 1 242 ? -25.008 6.676 13.524 1.00 87.44 242 GLN A CA 1
ATOM 1938 C C . GLN A 1 242 ? -25.529 5.402 14.203 1.00 87.44 242 GLN A C 1
ATOM 1940 O O . GLN A 1 242 ? -26.688 5.029 14.021 1.00 87.44 242 GLN A O 1
ATOM 1945 N N . GLU A 1 243 ? -24.679 4.714 14.963 1.00 87.06 243 GLU A N 1
ATOM 1946 C CA . GLU A 1 243 ? -25.077 3.520 15.709 1.00 87.06 243 GLU A CA 1
ATOM 1947 C C . GLU A 1 243 ? -26.089 3.857 16.809 1.00 87.06 243 GLU A C 1
ATOM 1949 O O . GLU A 1 243 ? -27.042 3.107 17.023 1.00 87.06 243 GLU A O 1
ATOM 1954 N N . PHE A 1 244 ? -25.933 5.008 17.469 1.00 83.12 244 PHE A N 1
ATOM 1955 C CA . PHE A 1 244 ? -26.897 5.491 18.452 1.00 83.12 244 PHE A CA 1
ATOM 1956 C C . PHE A 1 244 ? -28.269 5.750 17.819 1.00 83.12 244 PHE A C 1
ATOM 1958 O O . PHE A 1 244 ? -29.264 5.226 18.314 1.00 83.12 244 PHE A O 1
ATOM 1965 N N . GLU A 1 245 ? -28.331 6.466 16.694 1.00 84.12 245 GLU A N 1
ATOM 1966 C CA . GLU A 1 245 ? -29.578 6.718 15.956 1.00 84.12 245 GLU A CA 1
ATOM 1967 C C . GLU A 1 245 ? -30.244 5.408 15.501 1.00 84.12 245 GLU A C 1
ATOM 1969 O O . GLU A 1 245 ? -31.462 5.243 15.609 1.00 84.12 245 GLU A O 1
ATOM 1974 N N . GLN A 1 246 ? -29.457 4.431 15.034 1.00 85.00 246 GLN A N 1
ATOM 1975 C CA . GLN A 1 246 ? -29.980 3.111 14.667 1.00 85.00 246 GLN A CA 1
ATOM 1976 C C . GLN A 1 246 ? -30.505 2.327 15.873 1.00 85.00 246 GLN A C 1
ATOM 1978 O O . GLN A 1 246 ? -31.535 1.653 15.769 1.00 85.00 246 GLN A O 1
ATOM 1983 N N . ALA A 1 247 ? -29.808 2.381 17.007 1.00 81.00 247 ALA A N 1
ATOM 1984 C CA . ALA A 1 247 ? -30.232 1.722 18.236 1.00 81.00 247 ALA A CA 1
ATOM 1985 C C . ALA A 1 247 ? -31.508 2.362 18.801 1.00 81.00 247 ALA A C 1
ATOM 1987 O O . ALA A 1 247 ? -32.441 1.643 19.173 1.00 81.00 247 ALA A O 1
ATOM 1988 N N . GLU A 1 248 ? -31.583 3.695 18.796 1.00 80.25 248 GLU A N 1
ATOM 1989 C CA . GLU A 1 248 ? -32.763 4.463 19.190 1.00 80.25 248 GLU A CA 1
ATOM 1990 C C . GLU A 1 248 ? -33.968 4.096 18.316 1.00 80.25 248 GLU A C 1
ATOM 1992 O O . GLU A 1 248 ? -35.030 3.763 18.844 1.00 80.25 248 GLU A O 1
ATOM 1997 N N . ALA A 1 249 ? -33.788 4.038 16.992 1.00 82.69 249 ALA A N 1
ATOM 1998 C CA . ALA A 1 249 ? -34.845 3.659 16.056 1.00 82.69 249 ALA A CA 1
ATOM 1999 C C . ALA A 1 249 ? -35.361 2.221 16.261 1.00 82.69 249 ALA A C 1
ATOM 2001 O O . ALA A 1 249 ? -36.530 1.941 15.996 1.00 82.69 249 ALA A O 1
ATOM 2002 N N . ARG A 1 250 ? -34.507 1.295 16.721 1.00 81.19 250 ARG A N 1
ATOM 2003 C CA . ARG A 1 250 ? -34.873 -0.118 16.930 1.00 81.19 250 ARG A CA 1
ATOM 2004 C C . ARG A 1 250 ? -35.537 -0.391 18.278 1.00 81.19 250 ARG A C 1
ATOM 2006 O O . ARG A 1 250 ? -36.406 -1.255 18.347 1.00 81.19 250 ARG A O 1
ATOM 2013 N N . VAL A 1 251 ? -35.088 0.268 19.347 1.00 77.81 251 VAL A N 1
ATOM 2014 C CA . VAL A 1 251 ? -35.405 -0.130 20.735 1.00 77.81 251 VAL A CA 1
ATOM 2015 C C . VAL A 1 251 ? -36.123 0.979 21.522 1.00 77.81 251 VAL A C 1
ATOM 2017 O O . VAL A 1 251 ? -36.770 0.686 22.527 1.00 77.81 251 VAL A O 1
ATOM 2020 N N . GLY A 1 252 ? -36.076 2.228 21.049 1.00 74.56 252 GLY A N 1
ATOM 2021 C CA . GLY A 1 252 ? -36.603 3.406 21.740 1.00 74.56 252 GLY A CA 1
ATOM 2022 C C . GLY A 1 252 ? -35.619 3.987 22.765 1.00 74.56 252 GLY A C 1
ATOM 2023 O O . GLY A 1 252 ? -34.880 3.251 23.422 1.00 74.56 252 GLY A O 1
ATOM 2024 N N . ALA A 1 253 ? -35.624 5.316 22.912 1.00 69.94 253 ALA A N 1
ATOM 2025 C CA . ALA A 1 253 ? -34.626 6.080 23.674 1.00 69.94 253 ALA A CA 1
ATOM 2026 C C . ALA A 1 253 ? -34.517 5.712 25.172 1.00 69.94 253 ALA A C 1
ATOM 2028 O O . ALA A 1 253 ? -33.442 5.828 25.759 1.00 69.94 253 ALA A O 1
ATOM 2029 N N . ASP A 1 254 ? -35.596 5.220 25.790 1.00 71.69 254 ASP A N 1
ATOM 2030 C CA . ASP A 1 254 ? -35.673 5.018 27.249 1.00 71.69 254 ASP A CA 1
ATOM 2031 C C . ASP A 1 254 ? -35.252 3.617 27.729 1.00 71.69 254 ASP A C 1
ATOM 2033 O O . ASP A 1 254 ? -35.308 3.304 28.922 1.00 71.69 254 ASP A O 1
ATOM 2037 N N . SER A 1 255 ? -34.826 2.732 26.827 1.00 74.88 255 SER A N 1
ATOM 2038 C CA . SER A 1 255 ? -34.431 1.382 27.222 1.00 74.88 255 SER A CA 1
ATOM 2039 C C . SER A 1 255 ? -33.018 1.358 27.809 1.00 74.88 255 SER A C 1
ATOM 2041 O O . SER A 1 255 ? -32.034 1.672 27.141 1.00 74.88 255 SER A O 1
ATOM 2043 N N . ALA A 1 256 ? -32.878 0.864 29.044 1.00 77.25 256 ALA A N 1
ATOM 2044 C CA . ALA A 1 256 ? -31.576 0.626 29.680 1.00 77.25 256 ALA A CA 1
ATOM 2045 C C . ALA A 1 256 ? -30.658 -0.318 28.870 1.00 77.25 256 ALA A C 1
ATOM 2047 O O . ALA A 1 256 ? -29.447 -0.349 29.101 1.00 77.25 256 ALA A O 1
ATOM 2048 N N . ALA A 1 257 ? -31.217 -1.092 27.931 1.00 76.19 257 ALA A N 1
ATOM 2049 C CA . ALA A 1 257 ? -30.444 -1.899 26.995 1.00 76.19 257 ALA A CA 1
ATOM 2050 C C . ALA A 1 257 ? -29.667 -1.028 25.993 1.00 76.19 257 ALA A C 1
ATOM 2052 O O . ALA A 1 257 ? -28.495 -1.305 25.763 1.00 76.19 257 ALA A O 1
ATOM 2053 N N . VAL A 1 258 ? -30.262 0.062 25.490 1.00 76.94 258 VAL A N 1
ATOM 2054 C CA . VAL A 1 258 ? -29.630 0.984 24.524 1.00 76.94 258 VAL A CA 1
ATOM 2055 C C . VAL A 1 258 ? -28.366 1.600 25.111 1.00 76.94 258 VAL A C 1
ATOM 2057 O O . VAL A 1 258 ? -27.334 1.634 24.450 1.00 76.94 258 VAL A O 1
ATOM 2060 N N . PHE A 1 259 ? -28.397 1.984 26.389 1.00 78.44 259 PHE A N 1
ATOM 2061 C CA . PHE A 1 259 ? -27.220 2.518 27.076 1.00 78.44 259 PHE A CA 1
ATOM 2062 C C . PHE A 1 259 ? -26.080 1.504 27.196 1.00 78.44 259 PHE A C 1
ATOM 2064 O O . PHE A 1 259 ? -24.919 1.870 27.023 1.00 78.44 259 PHE A O 1
ATOM 2071 N N . ARG A 1 260 ? -26.382 0.228 27.474 1.00 81.06 260 ARG A N 1
ATOM 2072 C CA . ARG A 1 260 ? -25.343 -0.812 27.561 1.00 81.06 260 ARG A CA 1
ATOM 2073 C C . ARG A 1 260 ? -24.765 -1.134 26.192 1.00 81.06 260 ARG A C 1
ATOM 2075 O O . ARG A 1 260 ? -23.549 -1.211 26.066 1.00 81.06 260 ARG A O 1
ATOM 2082 N N . THR A 1 261 ? -25.618 -1.281 25.180 1.00 82.12 261 THR A N 1
ATOM 2083 C CA . THR A 1 261 ? -25.184 -1.541 23.803 1.00 82.12 261 THR A CA 1
ATOM 2084 C C . THR A 1 261 ? -24.379 -0.365 23.252 1.00 82.12 261 THR A C 1
ATOM 2086 O O . THR A 1 261 ? -23.338 -0.580 22.646 1.00 82.12 261 THR A O 1
ATOM 2089 N N . GLY A 1 262 ? -24.786 0.874 23.541 1.00 83.56 262 GLY A N 1
ATOM 2090 C CA . GLY A 1 262 ? -24.044 2.078 23.168 1.00 83.56 262 GLY A CA 1
ATOM 2091 C C . GLY A 1 262 ? -22.677 2.172 23.849 1.00 83.56 262 GLY A C 1
ATOM 2092 O O . GLY A 1 262 ? -21.690 2.464 23.185 1.00 83.56 262 GLY A O 1
ATOM 2093 N N . LEU A 1 263 ? -22.584 1.857 25.148 1.00 84.75 263 LEU A N 1
ATOM 2094 C CA . LEU A 1 263 ? -21.299 1.781 25.862 1.00 84.75 263 LEU A CA 1
ATOM 2095 C C . LEU A 1 263 ? -20.378 0.699 25.290 1.00 84.75 263 LEU A C 1
ATOM 2097 O O . LEU A 1 263 ? -19.173 0.920 25.189 1.00 84.75 263 LEU A O 1
ATOM 2101 N N . GLN A 1 264 ? -20.941 -0.449 24.914 1.00 87.00 264 GLN A N 1
ATOM 2102 C CA . GLN A 1 264 ? -20.201 -1.540 24.291 1.00 87.00 264 GLN A CA 1
ATOM 2103 C C . GLN A 1 264 ? -19.660 -1.134 22.915 1.00 87.00 264 GLN A C 1
ATOM 2105 O O . GLN A 1 264 ? -18.459 -1.233 22.684 1.00 87.00 264 GLN A O 1
ATOM 2110 N N . LEU A 1 265 ? -20.519 -0.589 22.050 1.00 86.56 265 LEU A N 1
ATOM 2111 C CA . LEU A 1 265 ? -20.139 -0.107 20.720 1.00 86.56 265 LEU A CA 1
ATOM 2112 C C . LEU A 1 265 ? -19.121 1.030 20.794 1.00 86.56 265 LEU A C 1
ATOM 2114 O O . LEU A 1 265 ? -18.153 1.030 20.044 1.00 86.56 265 LEU A O 1
ATOM 2118 N N . ALA A 1 266 ? -19.287 1.969 21.726 1.00 87.56 266 ALA A N 1
ATOM 2119 C CA . ALA A 1 266 ? -18.311 3.027 21.953 1.00 87.56 266 ALA A CA 1
ATOM 2120 C C . ALA A 1 266 ? -16.946 2.447 22.348 1.00 87.56 266 ALA A C 1
ATOM 2122 O O . ALA A 1 266 ? -15.926 2.815 21.768 1.00 87.56 266 ALA A O 1
ATOM 2123 N N . ALA A 1 267 ? -16.920 1.516 23.306 1.00 86.94 267 ALA A N 1
ATOM 2124 C CA . ALA A 1 267 ? -15.686 0.862 23.728 1.00 86.94 267 ALA A CA 1
ATOM 2125 C C . ALA A 1 267 ? -15.011 0.114 22.562 1.00 86.94 267 ALA A C 1
ATOM 2127 O O . ALA A 1 267 ? -13.796 0.227 22.399 1.00 86.94 267 ALA A O 1
ATOM 2128 N N . ASP A 1 268 ? -15.790 -0.562 21.713 1.00 88.38 268 ASP A N 1
ATOM 2129 C CA . ASP A 1 268 ? -15.297 -1.249 20.515 1.00 88.38 268 ASP A CA 1
ATOM 2130 C C . ASP A 1 268 ? -14.740 -0.271 19.465 1.00 88.38 268 ASP A C 1
ATOM 2132 O O . ASP A 1 268 ? -13.626 -0.472 18.980 1.00 88.38 268 ASP A O 1
ATOM 2136 N N . ILE A 1 269 ? -15.455 0.820 19.163 1.00 87.12 269 ILE A N 1
ATOM 2137 C CA . ILE A 1 269 ? -15.042 1.854 18.195 1.00 87.12 269 ILE A CA 1
ATOM 2138 C C . ILE A 1 269 ? -13.724 2.518 18.619 1.00 87.12 269 ILE A C 1
ATOM 2140 O O . ILE A 1 269 ? -12.849 2.748 17.786 1.00 87.12 269 ILE A O 1
ATOM 2144 N N . PHE A 1 270 ? -13.550 2.797 19.914 1.00 87.88 270 PHE A N 1
ATOM 2145 C CA . PHE A 1 270 ? -12.307 3.371 20.445 1.00 87.88 270 PHE A CA 1
ATOM 2146 C C . PHE A 1 270 ? -11.214 2.321 20.722 1.00 87.88 270 PHE A C 1
ATOM 2148 O O . PHE A 1 270 ? -10.113 2.673 21.147 1.00 87.88 270 PHE A O 1
ATOM 2155 N N . GLY A 1 271 ? -11.484 1.031 20.484 1.00 87.25 271 GLY A N 1
ATOM 2156 C CA . GLY A 1 271 ? -10.524 -0.056 20.689 1.00 87.25 271 GLY A CA 1
ATOM 2157 C C . GLY A 1 271 ? -10.183 -0.328 22.159 1.00 87.25 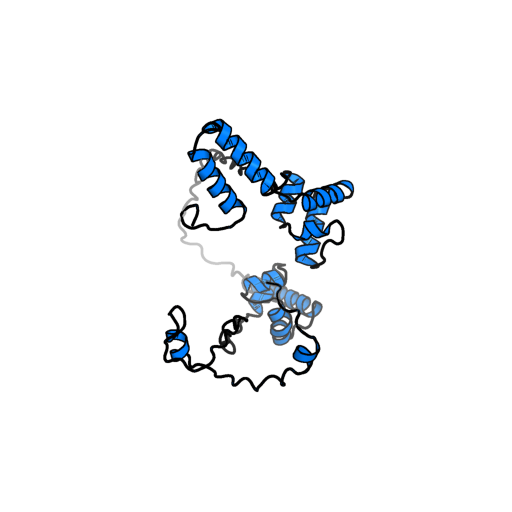271 GLY A C 1
ATOM 2158 O O . GLY A 1 271 ? -9.133 -0.897 22.468 1.00 87.25 271 GLY A O 1
ATOM 2159 N N . HIS A 1 272 ? -11.045 0.079 23.089 1.00 89.50 272 HIS A N 1
ATOM 2160 C CA . HIS A 1 272 ? -10.870 -0.147 24.519 1.00 89.50 272 HIS A CA 1
ATOM 2161 C C . HIS A 1 272 ? -11.608 -1.407 24.956 1.00 89.50 272 HIS A C 1
ATOM 2163 O O . HIS A 1 272 ? -12.799 -1.537 24.717 1.00 89.50 272 HIS A O 1
ATOM 2169 N N . LYS A 1 273 ? -10.930 -2.315 25.667 1.00 87.94 273 LYS A N 1
ATOM 2170 C CA . LYS A 1 273 ? -11.578 -3.474 26.299 1.00 87.94 273 LYS A CA 1
ATOM 2171 C C . LYS A 1 273 ? -11.878 -3.184 27.765 1.00 87.94 273 LYS A C 1
ATOM 2173 O O . LYS A 1 273 ? -10.960 -2.992 28.562 1.00 87.94 273 LYS A O 1
ATOM 2178 N N . VAL A 1 274 ? -13.155 -3.177 28.123 1.00 83.69 274 VAL A N 1
ATOM 2179 C CA . VAL A 1 274 ? -13.677 -2.970 29.474 1.00 83.69 274 VAL A CA 1
ATOM 2180 C C . VAL A 1 274 ? -14.303 -4.273 29.966 1.00 83.69 274 VAL A C 1
ATOM 2182 O O . VAL A 1 274 ? -15.239 -4.816 29.371 1.00 83.69 274 VAL A O 1
ATOM 2185 N N . GLN A 1 275 ? -13.777 -4.789 31.076 1.00 84.50 275 GLN A N 1
ATOM 2186 C CA . GLN A 1 275 ? -14.243 -6.033 31.680 1.00 84.50 275 GLN A CA 1
ATOM 2187 C C . GLN A 1 275 ? -15.713 -5.921 32.105 1.00 84.50 275 GLN A C 1
ATOM 2189 O O . GLN A 1 275 ? -16.087 -4.997 32.825 1.00 84.50 275 GLN A O 1
ATOM 2194 N N . GLY A 1 276 ? -16.544 -6.865 31.655 1.00 77.81 276 GLY A N 1
ATOM 2195 C CA . GLY A 1 276 ? -17.990 -6.853 31.902 1.00 77.81 276 GLY A CA 1
ATOM 2196 C C . GLY A 1 276 ? -18.809 -6.013 30.914 1.00 77.81 276 GLY A C 1
ATOM 2197 O O . GLY A 1 276 ? -20.025 -5.940 31.078 1.00 77.81 276 GLY A O 1
ATOM 2198 N N . VAL A 1 277 ? -18.170 -5.408 29.903 1.00 74.12 277 VAL A N 1
ATOM 2199 C CA . VAL A 1 277 ? -18.840 -4.670 28.817 1.00 74.12 277 VAL A CA 1
ATOM 2200 C C . VAL A 1 277 ? -18.504 -5.275 27.448 1.00 74.12 277 VAL A C 1
ATOM 2202 O O . VAL A 1 277 ? -19.418 -5.712 26.760 1.00 74.12 277 VAL A O 1
ATOM 2205 N N . ASN A 1 278 ? -17.222 -5.353 27.067 1.00 74.62 278 ASN A N 1
ATOM 2206 C CA . ASN A 1 278 ? -16.780 -5.863 25.753 1.00 74.62 278 ASN A CA 1
ATOM 2207 C C . ASN A 1 278 ? -15.477 -6.700 25.782 1.00 74.62 278 ASN A C 1
ATOM 2209 O O . ASN A 1 278 ? -14.916 -6.999 24.728 1.00 74.62 278 ASN A O 1
ATOM 2213 N N . ALA A 1 279 ? -14.961 -7.039 26.970 1.00 61.94 279 ALA A N 1
ATOM 2214 C CA . ALA A 1 279 ? -13.745 -7.849 27.128 1.00 61.94 279 ALA A CA 1
ATOM 2215 C C . ALA A 1 279 ? -14.010 -9.359 27.114 1.00 61.94 279 ALA A C 1
ATOM 2217 O O . ALA A 1 279 ? -14.998 -9.784 27.758 1.00 61.94 279 ALA A O 1
#

Radius of gyration: 35.13 Å; chains: 1; bounding box: 69×76×99 Å

Sequence (279 aa):
MGTSIPRRENELKGAPPSPVKKYKLSPEELEEIVGKPIPKSHTKPIGFDTKASNPKKEKDVNDVPKVNKEEYLALRAQGLSRGTAAKKLGTTIKSIEKYWLKRWDINGIAGEEEEIARYKEQRKATKKEDATPPADELKADLIATEPTAQEYAPQEPQQQEQYTIPYIPVQLTLEQANALKLVMQHKPADEIVLLHSQTIIITHEWWKEELEPLNDLTLDEMIRAVYQGYELAKKPEELLLQEFEQAEARVGADSAAVFRTGLQLAADIFGHKVQGVNA

pLDDT: mean 78.03, std 16.73, range [41.0, 96.81]

Organism: NCBI:txid66347

Foldseek 3Di:
DDDDDDDPVVVVPDDDDDDDDDDDDDPVRVVVPVPDDDDPPDPHDDDPPVPPPPPPPPPPPDPDQDADPLQLLVCVLVVDDLQVSQVVSVHHSCCCQVPVCVVVVQPDDVSSVVVSVVSVVVVVVVVVVVPDDDDDDDDDDDDDPDPPPPPPPPDDPPPPPPPPDDDDAAAAAPLQVVLLVVVVVPDALVVQLVVLCCCVPPVVPADDDSNNSVVPDDSVNSNCCRPVNHDYDDDLVRVLVVVLVVLCVPPNDPDPVSVLVSVLSSCVSVVHDDPPRPD

Secondary structure (DSSP, 8-state):
-PPPPPPHHHHHTPPPPP-----PPPHHHHHHHTTSPPPTT--S------S---------TT------HHHHHHHHHTT--HHHHHHHTT--HHHIIIIIHHHTT--HHHHHHHHHHHHHHHHHHHHHHT----------------------------------PPP-PEEE-HHHHHHHHHHHHHS-HHHHHHHHHIIIIII-PPP-GGGGGGGGS-HHHHHHHHHT-EEE---HHHHHHHHHHHHHHHH-TT-HHHHHHHHHHHHHHTT---TTTT-